Protein AF-A0A938WZ10-F1 (afdb_monomer_lite)

Organism: NCBI:txid78257

Secondary structure (DSSP, 8-state):
-----------------------HHHHHHGGGGS--EESS-TTPPTT-EEEEEEEEEEEEE-B-TTT-PBPB-TTSPBPEEEEEEEES-SSPPSSTT----EEEEEESSHHHHHHHHHHHHHTT-SS--TT-EEEEEEEEE---SSTTSPPPEEEEEEEE-HHHHHHHHHHHTSPP-PPP---PPPPPPPPP----PPPP------------HHHHHHHHHTT--HHHHHHHHT--HHHHHHHHHTTSSSSSS-----

Structure (mmCIF, N/CA/C/O backbone):
data_AF-A0A938WZ10-F1
#
_entry.id   AF-A0A938WZ10-F1
#
loop_
_atom_site.group_PDB
_atom_site.id
_atom_site.type_symbol
_atom_site.label_atom_id
_atom_site.label_alt_id
_atom_site.label_comp_id
_atom_site.label_asym_id
_atom_site.label_entity_id
_atom_site.label_seq_id
_atom_site.pdbx_PDB_ins_code
_atom_site.Cartn_x
_atom_site.Cartn_y
_atom_site.Cartn_z
_atom_site.occupancy
_atom_site.B_iso_or_equiv
_atom_site.auth_seq_id
_atom_site.auth_comp_id
_atom_site.auth_asym_id
_atom_site.auth_atom_id
_atom_site.pdbx_PDB_model_num
ATOM 1 N N . MET A 1 1 ? 13.045 17.861 75.553 1.00 36.47 1 MET A N 1
ATOM 2 C CA . MET A 1 1 ? 13.536 16.861 74.584 1.00 36.47 1 MET A CA 1
ATOM 3 C C . MET A 1 1 ? 12.559 16.843 73.421 1.00 36.47 1 MET A C 1
ATOM 5 O O . MET A 1 1 ? 11.431 16.425 73.622 1.00 36.47 1 MET A O 1
ATOM 9 N N . PHE A 1 2 ? 12.953 17.363 72.259 1.00 36.62 2 PHE A N 1
ATOM 10 C CA . PHE A 1 2 ? 12.190 17.247 71.014 1.00 36.62 2 PHE A CA 1
ATOM 11 C C . PHE A 1 2 ? 13.064 16.485 70.022 1.00 36.62 2 PHE A C 1
ATOM 13 O O . PHE A 1 2 ? 14.234 16.830 69.861 1.00 36.62 2 PHE A O 1
ATOM 20 N N . ALA A 1 3 ? 12.514 15.442 69.407 1.00 38.91 3 ALA A N 1
ATOM 21 C CA . ALA A 1 3 ? 13.185 14.644 68.394 1.00 38.91 3 ALA A CA 1
ATOM 22 C C . ALA A 1 3 ? 12.214 14.362 67.237 1.00 38.91 3 ALA A C 1
ATOM 24 O O . ALA A 1 3 ? 11.173 13.755 67.466 1.00 38.91 3 ALA A O 1
ATOM 25 N N . SER A 1 4 ? 12.646 14.797 66.041 1.00 43.22 4 SER A N 1
ATOM 26 C CA . SER A 1 4 ? 12.494 14.166 64.712 1.00 43.22 4 SER A CA 1
ATOM 27 C C . SER A 1 4 ? 11.068 14.057 64.120 1.00 43.22 4 SER A C 1
ATOM 29 O O . SER A 1 4 ? 10.106 13.860 64.837 1.00 43.22 4 SER A O 1
ATOM 31 N N . ASN A 1 5 ? 10.811 14.121 62.811 1.00 35.25 5 ASN A N 1
ATOM 32 C CA . ASN A 1 5 ? 11.664 14.090 61.626 1.00 35.25 5 ASN A CA 1
ATOM 33 C C . ASN A 1 5 ? 10.894 14.643 60.404 1.00 35.25 5 ASN A C 1
ATOM 35 O O . ASN A 1 5 ? 9.669 14.735 60.417 1.00 35.25 5 ASN A O 1
ATOM 39 N N . GLN A 1 6 ? 11.648 14.963 59.356 1.00 37.41 6 GLN A N 1
ATOM 40 C CA . GLN A 1 6 ? 11.242 15.494 58.052 1.00 37.41 6 GLN A CA 1
ATOM 41 C C . GLN A 1 6 ? 10.405 14.516 57.201 1.00 37.41 6 GLN A C 1
ATOM 43 O O . GLN A 1 6 ? 10.511 13.303 57.377 1.00 37.41 6 GLN A O 1
ATOM 48 N N . GLY A 1 7 ? 9.677 15.031 56.196 1.00 29.80 7 GLY A N 1
ATOM 49 C CA . GLY A 1 7 ? 9.108 14.184 55.140 1.00 29.80 7 GLY A CA 1
ATOM 50 C C . GLY A 1 7 ? 8.226 14.873 54.089 1.00 29.80 7 GLY A C 1
ATOM 51 O O . GLY A 1 7 ? 7.011 14.819 54.197 1.00 29.80 7 GLY A O 1
ATOM 52 N N . TYR A 1 8 ? 8.864 15.471 53.076 1.00 29.86 8 TYR A N 1
ATOM 53 C CA . TYR A 1 8 ? 8.434 15.620 51.670 1.00 29.86 8 TYR A CA 1
ATOM 54 C C . TYR A 1 8 ? 6.963 15.949 51.333 1.00 29.86 8 TYR A C 1
ATOM 56 O O . TYR A 1 8 ? 6.120 15.068 51.197 1.00 29.86 8 TYR A O 1
ATOM 64 N N . GLY A 1 9 ? 6.714 17.220 50.996 1.00 31.62 9 GLY A N 1
ATOM 65 C CA . GLY A 1 9 ? 5.654 17.619 50.067 1.00 31.62 9 GLY A CA 1
ATOM 66 C C . GLY A 1 9 ? 6.240 17.765 48.661 1.00 31.62 9 GLY A C 1
ATOM 67 O O . GLY A 1 9 ? 7.071 18.641 48.441 1.00 31.62 9 GLY A O 1
ATOM 68 N N . GLN A 1 10 ? 5.838 16.899 47.728 1.00 34.25 10 GLN A N 1
ATOM 69 C CA . GLN A 1 10 ? 6.180 17.033 46.312 1.00 34.25 10 GLN A CA 1
ATOM 70 C C . GLN A 1 10 ? 5.066 17.765 45.559 1.00 34.25 10 GLN A C 1
ATOM 72 O O . GLN A 1 10 ? 3.897 17.386 45.596 1.00 34.25 10 GLN A O 1
ATOM 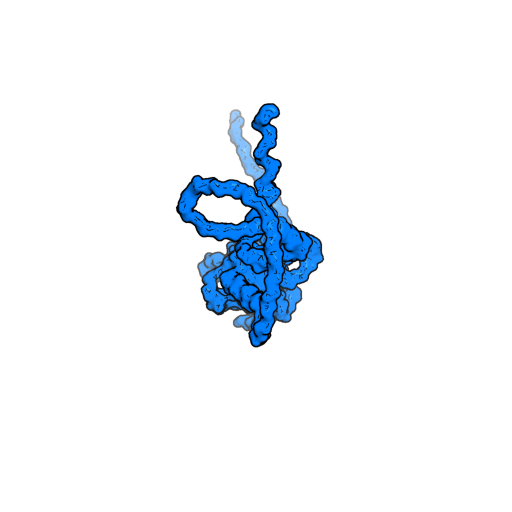77 N N . GLN A 1 11 ? 5.511 18.834 44.902 1.00 36.00 11 GLN A N 1
ATOM 78 C CA . GLN A 1 11 ? 4.903 19.637 43.846 1.00 36.00 11 GLN A CA 1
ATOM 79 C C . GLN A 1 11 ? 3.815 18.944 43.015 1.00 36.00 11 GLN A C 1
ATOM 81 O O . GLN A 1 11 ? 4.059 17.973 42.305 1.00 36.00 11 GLN A O 1
ATOM 86 N N . THR A 1 12 ? 2.633 19.558 43.005 1.00 31.75 12 THR A N 1
ATOM 87 C CA . THR A 1 12 ? 1.647 19.421 41.931 1.00 31.75 12 THR A CA 1
ATOM 88 C C . THR A 1 12 ? 1.979 20.461 40.862 1.00 31.75 12 THR A C 1
ATOM 90 O O . THR A 1 12 ? 1.596 21.625 40.970 1.00 31.75 12 THR A O 1
ATOM 93 N N . SER A 1 13 ? 2.723 20.071 39.830 1.00 41.28 13 SER A N 1
ATOM 94 C CA . SER A 1 13 ? 2.765 20.830 38.581 1.00 41.28 13 SER A CA 1
ATOM 95 C C . SER A 1 13 ? 1.500 20.510 37.788 1.00 41.28 13 SER A C 1
ATOM 97 O O . SER A 1 13 ? 1.335 19.427 37.234 1.00 41.28 13 SER A O 1
ATOM 99 N N . GLN A 1 14 ? 0.592 21.483 37.764 1.00 41.78 14 GLN A N 1
ATOM 100 C CA . GLN A 1 14 ? -0.472 21.582 36.775 1.00 41.78 14 GLN A CA 1
ATOM 101 C C . GLN A 1 14 ? 0.193 21.692 35.396 1.00 41.78 14 GLN A C 1
ATOM 103 O O . GLN A 1 14 ? 0.769 22.730 35.073 1.00 41.78 14 GLN A O 1
ATOM 108 N N . GLN A 1 15 ? 0.167 20.624 34.599 1.00 37.00 15 GLN A N 1
ATOM 109 C CA . GLN A 1 15 ? 0.432 20.743 33.169 1.00 37.00 15 GLN A CA 1
ATOM 110 C C . GLN A 1 15 ? -0.870 21.128 32.481 1.00 37.00 15 GLN A C 1
ATOM 112 O O . GLN A 1 15 ? -1.882 20.431 32.563 1.00 37.00 15 GLN A O 1
ATOM 117 N N . ALA A 1 16 ? -0.819 22.314 31.882 1.00 39.19 16 ALA A N 1
ATOM 118 C CA . ALA A 1 16 ? -1.860 22.898 31.070 1.00 39.19 16 ALA A CA 1
ATOM 119 C C . ALA A 1 16 ? -2.328 21.908 30.000 1.00 39.19 16 ALA A C 1
ATOM 121 O O . ALA A 1 16 ? -1.519 21.247 29.351 1.00 39.19 16 ALA A O 1
ATOM 122 N N . GLN A 1 17 ? -3.646 21.855 29.824 1.00 44.91 17 GLN A N 1
ATOM 123 C CA . GLN A 1 17 ? -4.307 21.252 28.678 1.00 44.91 17 GLN A CA 1
ATOM 124 C C . GLN A 1 17 ? -3.738 21.877 27.403 1.00 44.91 17 GLN A C 1
ATOM 126 O O . GLN A 1 17 ? -4.102 22.989 27.027 1.00 44.91 17 GLN A O 1
ATOM 131 N N . GLN A 1 18 ? -2.817 21.163 26.766 1.00 36.72 18 GLN A N 1
ATOM 132 C CA . GLN A 1 18 ? -2.513 21.354 25.363 1.00 36.72 18 GLN A CA 1
ATOM 133 C C . GLN A 1 18 ? -3.506 20.476 24.616 1.00 36.72 18 GLN A C 1
ATOM 135 O O . GLN A 1 18 ? -3.507 19.252 24.741 1.00 36.72 18 GLN A O 1
ATOM 140 N N . THR A 1 19 ? -4.435 21.133 23.933 1.00 38.25 19 THR A N 1
ATOM 141 C CA . THR A 1 19 ? -5.237 20.537 22.870 1.00 38.25 19 THR A CA 1
ATOM 142 C C . THR A 1 19 ? -4.294 19.704 21.998 1.00 38.25 19 THR A C 1
ATOM 144 O O . THR A 1 19 ? -3.284 20.266 21.578 1.00 38.25 19 THR A O 1
ATOM 147 N N . PRO A 1 20 ? -4.546 18.409 21.748 1.00 43.97 20 PRO A N 1
ATOM 148 C CA . PRO A 1 20 ? -3.693 17.649 20.847 1.00 43.97 20 PRO A CA 1
ATOM 149 C C . PRO A 1 20 ? -3.790 18.286 19.456 1.00 43.97 20 PRO A C 1
ATOM 151 O O . PRO A 1 20 ? -4.813 18.183 18.774 1.00 43.97 20 PRO A O 1
ATOM 154 N N . GLU A 1 21 ? -2.742 19.019 19.076 1.00 40.16 21 GLU A N 1
ATOM 155 C CA . GLU A 1 21 ? -2.426 19.259 17.676 1.00 40.16 21 GLU A CA 1
ATOM 156 C C . GLU A 1 21 ? -2.245 17.892 17.013 1.00 40.16 21 GLU A C 1
ATOM 158 O O . GLU A 1 21 ? -1.784 16.930 17.628 1.00 40.16 21 GLU A O 1
ATOM 163 N N . PHE A 1 22 ? -2.702 17.782 15.770 1.00 39.78 22 PHE A N 1
ATOM 164 C CA . PHE A 1 22 ? -2.539 16.583 14.962 1.00 39.78 22 PHE A CA 1
ATOM 165 C C . PHE A 1 22 ? -1.036 16.371 14.737 1.00 39.78 22 PHE A C 1
ATOM 167 O O . PHE A 1 22 ? -0.464 16.962 13.827 1.00 39.78 22 PHE A O 1
ATOM 174 N N . ASP A 1 23 ? -0.403 15.566 15.588 1.00 42.12 23 ASP A N 1
ATOM 175 C CA . ASP A 1 23 ? 1.046 15.390 15.587 1.00 42.12 23 ASP A CA 1
ATOM 176 C C . ASP A 1 23 ? 1.450 14.376 14.504 1.00 42.12 23 ASP A C 1
ATOM 178 O O . ASP A 1 23 ? 1.539 13.159 14.738 1.00 42.12 23 ASP A O 1
ATOM 182 N N . GLU A 1 24 ? 1.681 14.885 13.285 1.00 46.06 24 GLU A N 1
ATOM 183 C CA . GLU A 1 24 ? 2.392 14.160 12.221 1.00 46.06 24 GLU A CA 1
ATOM 184 C C . GLU A 1 24 ? 3.714 13.588 12.750 1.00 46.06 24 GLU A C 1
ATOM 186 O O . GLU A 1 24 ? 4.108 12.503 12.323 1.00 46.06 24 GLU A O 1
ATOM 191 N N . ASP A 1 25 ? 4.326 14.231 13.755 1.00 42.03 25 ASP A N 1
ATOM 192 C CA . ASP A 1 25 ? 5.577 13.803 14.376 1.00 42.03 25 ASP A CA 1
ATOM 193 C C . ASP A 1 25 ? 5.513 12.401 15.009 1.00 42.03 25 ASP A C 1
ATOM 195 O O . ASP A 1 25 ? 6.526 11.717 15.099 1.00 42.03 25 ASP A O 1
ATOM 199 N N . SER A 1 26 ? 4.326 11.890 15.359 1.00 47.91 26 SER A N 1
ATOM 200 C CA . SER A 1 26 ? 4.169 10.516 15.872 1.00 47.91 26 SER A CA 1
ATOM 201 C C . SER A 1 26 ? 4.091 9.446 14.771 1.00 47.91 26 SER A C 1
ATOM 203 O O . SER A 1 26 ? 4.509 8.303 14.976 1.00 47.91 26 SER A O 1
ATOM 205 N N . ILE A 1 27 ? 3.599 9.812 13.581 1.00 51.28 27 ILE A N 1
ATOM 206 C CA . ILE A 1 27 ? 3.723 8.997 12.362 1.00 51.28 27 ILE A CA 1
ATOM 207 C C . ILE A 1 27 ? 5.166 9.101 11.841 1.00 51.28 27 ILE A C 1
ATOM 209 O O . ILE A 1 27 ? 5.716 8.114 11.353 1.00 51.28 27 ILE A O 1
ATOM 213 N N . ILE A 1 28 ? 5.805 10.260 12.018 1.00 48.50 28 ILE A N 1
ATOM 214 C CA . ILE A 1 28 ? 7.217 10.516 11.719 1.00 48.50 28 ILE A CA 1
ATOM 215 C C . ILE A 1 28 ? 8.158 9.833 12.729 1.00 48.50 28 ILE A C 1
ATOM 217 O O . ILE A 1 28 ? 9.253 9.437 12.352 1.00 48.50 28 ILE A O 1
ATOM 221 N N . ASP A 1 29 ? 7.754 9.541 13.965 1.00 44.97 29 ASP A N 1
ATOM 222 C CA . ASP A 1 29 ? 8.563 8.710 14.875 1.00 44.97 29 ASP A CA 1
ATOM 223 C C . ASP A 1 29 ? 8.679 7.261 14.347 1.00 44.97 29 ASP A C 1
ATOM 225 O O . ASP A 1 29 ? 9.709 6.603 14.506 1.00 44.97 29 ASP A O 1
ATOM 229 N N . SER A 1 30 ? 7.694 6.801 13.557 1.00 45.59 30 SER A N 1
ATOM 230 C CA . SER A 1 30 ? 7.826 5.590 12.727 1.00 45.59 30 SER A CA 1
ATOM 231 C C . SER A 1 30 ? 8.764 5.774 11.518 1.00 45.59 30 SER A C 1
ATOM 233 O O . SER A 1 30 ? 9.255 4.775 10.992 1.00 45.59 30 SER A O 1
ATOM 235 N N . LEU A 1 31 ? 9.055 7.010 11.093 1.00 47.28 31 LEU A N 1
ATOM 236 C CA . LEU A 1 31 ? 10.133 7.350 10.146 1.00 47.28 31 LEU A CA 1
ATOM 237 C C . LEU A 1 31 ? 11.522 7.332 10.821 1.00 47.28 31 LEU A C 1
ATOM 239 O O . LEU A 1 31 ? 12.537 7.289 10.131 1.00 47.28 31 LEU A O 1
ATOM 243 N N . GLY A 1 32 ? 11.601 7.273 12.158 1.00 41.06 32 GLY A N 1
ATOM 244 C CA . GLY A 1 32 ? 12.855 7.147 12.916 1.00 41.06 32 GLY A CA 1
ATOM 245 C C . GLY A 1 32 ? 13.501 5.752 12.882 1.00 41.06 32 GLY A C 1
ATOM 246 O O . GLY A 1 32 ? 14.619 5.572 13.366 1.00 41.06 32 GLY A O 1
ATOM 247 N N . ARG A 1 33 ? 12.829 4.746 12.302 1.00 46.41 33 ARG A N 1
ATOM 248 C CA . ARG A 1 33 ? 13.365 3.388 12.087 1.00 46.41 33 ARG A CA 1
ATOM 249 C C . ARG A 1 33 ? 13.167 2.938 10.635 1.00 46.41 33 ARG A C 1
ATOM 251 O O . ARG A 1 33 ? 12.436 1.997 10.363 1.00 46.41 33 ARG A O 1
ATOM 258 N N . GLY A 1 34 ? 13.818 3.627 9.697 1.00 51.44 34 GLY A N 1
ATOM 259 C CA . GLY A 1 34 ? 14.077 3.109 8.343 1.00 51.44 34 GLY A CA 1
ATOM 260 C C . GLY A 1 34 ? 12.897 3.067 7.358 1.00 51.44 34 GLY A C 1
ATOM 261 O O . GLY A 1 34 ? 13.018 2.424 6.318 1.00 51.44 34 GLY A O 1
ATOM 262 N N . GLY A 1 35 ? 11.770 3.724 7.651 1.00 60.12 35 GLY A N 1
ATOM 263 C CA . GLY A 1 35 ? 10.636 3.851 6.725 1.00 60.12 35 GLY A CA 1
ATOM 264 C C . GLY A 1 35 ? 10.643 5.171 5.952 1.00 60.12 35 GLY A C 1
ATOM 265 O O . GLY A 1 35 ? 10.950 6.216 6.516 1.00 60.12 35 GLY A O 1
ATOM 266 N N . GLY A 1 36 ? 10.304 5.138 4.658 1.00 71.12 36 GLY A N 1
ATOM 267 C CA . GLY A 1 36 ? 10.151 6.342 3.828 1.00 71.12 36 GLY A CA 1
ATOM 268 C C . GLY A 1 36 ? 8.811 7.060 4.044 1.00 71.12 36 GLY A C 1
ATOM 269 O O . GLY A 1 36 ? 7.931 6.549 4.735 1.00 71.12 36 GLY A O 1
ATOM 270 N N . LYS A 1 37 ? 8.606 8.232 3.429 1.00 85.31 37 LYS A N 1
ATOM 271 C CA . LYS A 1 37 ? 7.370 9.032 3.587 1.00 85.31 37 LYS A CA 1
ATOM 272 C C . LYS A 1 37 ? 6.102 8.244 3.227 1.00 85.31 37 LYS A C 1
ATOM 274 O O . LYS A 1 37 ? 6.118 7.434 2.298 1.00 85.31 37 LYS A O 1
ATOM 279 N N . ALA A 1 38 ? 4.991 8.487 3.925 1.00 90.12 38 ALA A N 1
ATOM 280 C CA . ALA A 1 38 ? 3.705 7.868 3.597 1.00 90.12 38 ALA A CA 1
ATOM 281 C C . ALA A 1 38 ? 3.264 8.245 2.170 1.00 90.12 38 ALA A C 1
ATOM 283 O O . ALA A 1 38 ? 3.218 9.427 1.839 1.00 90.12 38 ALA A O 1
ATOM 284 N N . PHE A 1 39 ? 2.919 7.264 1.328 1.00 93.62 39 PHE A N 1
ATOM 285 C CA . PHE A 1 39 ? 2.481 7.569 -0.043 1.00 93.62 39 PHE A CA 1
ATOM 286 C C . PHE A 1 39 ? 1.028 8.061 -0.111 1.00 93.62 39 PHE A C 1
ATOM 288 O O . PHE A 1 39 ? 0.721 8.994 -0.848 1.00 93.62 39 PHE A O 1
ATOM 295 N N . PHE A 1 40 ? 0.125 7.437 0.654 1.00 92.75 40 PHE A N 1
ATOM 296 C CA . PHE A 1 40 ? -1.271 7.867 0.733 1.00 92.75 40 PHE A CA 1
ATOM 297 C C . PHE A 1 40 ? -1.487 8.778 1.941 1.00 92.75 40 PHE A C 1
ATOM 299 O O . PHE A 1 40 ? -1.182 8.402 3.069 1.00 92.75 40 PHE A O 1
ATOM 306 N N . ASN A 1 41 ? -2.095 9.933 1.705 1.00 88.81 41 ASN A N 1
ATOM 307 C CA . ASN A 1 41 ? -2.388 10.971 2.689 1.00 88.81 41 ASN A CA 1
ATOM 308 C C . ASN A 1 41 ? -3.853 11.449 2.575 1.00 88.81 41 ASN A C 1
ATOM 310 O O . ASN A 1 41 ? -4.703 10.784 1.965 1.00 88.81 41 ASN A O 1
ATOM 314 N N . ALA A 1 42 ? -4.186 12.561 3.235 1.00 84.00 42 ALA A N 1
ATOM 315 C CA . ALA A 1 42 ? -5.525 13.147 3.197 1.00 84.00 42 ALA A CA 1
ATOM 316 C C . ALA A 1 42 ? -5.931 13.614 1.786 1.00 84.00 42 ALA A C 1
ATOM 318 O O . ALA A 1 42 ? -7.098 13.473 1.424 1.00 84.00 42 ALA A O 1
ATOM 319 N N . ASP A 1 43 ? -4.963 14.062 0.984 1.00 86.25 43 ASP A N 1
ATOM 320 C CA . ASP A 1 43 ? -5.164 14.654 -0.346 1.00 86.25 43 ASP A CA 1
ATOM 321 C C . ASP A 1 43 ? -5.069 13.643 -1.497 1.00 86.25 43 ASP A C 1
ATOM 323 O O . ASP A 1 43 ? -5.223 13.988 -2.672 1.00 86.25 43 ASP A O 1
ATOM 327 N N . SER A 1 44 ? -4.816 12.373 -1.179 1.00 90.88 44 SER A N 1
ATOM 328 C CA . SER A 1 44 ? -4.709 11.311 -2.175 1.00 90.88 44 SER A CA 1
ATOM 329 C C . SER A 1 44 ? -6.001 11.163 -2.969 1.00 90.88 44 SER A C 1
ATOM 331 O O . SER A 1 44 ? -7.077 10.956 -2.407 1.00 90.88 44 SER A O 1
ATOM 333 N N . GLN A 1 45 ? -5.881 11.212 -4.293 1.00 95.12 45 GLN A N 1
ATOM 334 C CA . GLN A 1 45 ? -7.014 11.097 -5.204 1.00 95.12 45 GLN A CA 1
ATOM 335 C C . GLN A 1 45 ? -7.296 9.636 -5.574 1.00 95.12 45 GLN A C 1
ATOM 337 O O . GLN A 1 45 ? -6.354 8.845 -5.698 1.00 95.12 45 GLN A O 1
ATOM 342 N N . PRO A 1 46 ? -8.567 9.239 -5.779 1.00 96.25 46 PRO A N 1
ATOM 343 C CA . PRO A 1 46 ? -8.889 7.925 -6.326 1.00 96.25 46 PRO A CA 1
ATOM 344 C C . PRO A 1 46 ? -8.121 7.670 -7.631 1.00 96.25 46 PRO A C 1
ATOM 346 O O . PRO A 1 46 ? -8.084 8.521 -8.514 1.00 96.25 46 PRO A O 1
ATOM 349 N N . GLY A 1 47 ? -7.506 6.495 -7.749 1.00 95.38 47 GLY A N 1
ATOM 350 C CA . GLY A 1 47 ? -6.608 6.137 -8.848 1.00 95.38 47 GLY A CA 1
ATOM 351 C C . GLY A 1 47 ? -5.126 6.365 -8.545 1.00 95.38 47 GLY A C 1
ATOM 352 O O . GLY A 1 47 ? -4.296 5.809 -9.260 1.00 95.38 47 GLY A O 1
ATOM 353 N N . ALA A 1 48 ? -4.779 7.095 -7.475 1.00 96.56 48 ALA A N 1
ATOM 354 C CA . ALA A 1 48 ? -3.399 7.189 -7.012 1.00 96.56 48 ALA A CA 1
ATOM 355 C C . ALA A 1 48 ? -2.840 5.784 -6.761 1.00 96.56 48 ALA A C 1
ATOM 357 O O . ALA A 1 48 ? -3.461 4.962 -6.075 1.00 96.56 48 ALA A O 1
ATOM 358 N N . THR A 1 49 ? -1.676 5.513 -7.342 1.00 97.75 49 THR A N 1
ATOM 359 C CA . THR A 1 49 ? -1.037 4.204 -7.314 1.00 97.75 49 THR A CA 1
ATOM 360 C C . THR A 1 49 ? 0.444 4.354 -7.039 1.00 97.75 49 THR A C 1
ATOM 362 O O . THR A 1 49 ? 1.054 5.327 -7.470 1.00 97.75 49 THR A O 1
ATOM 365 N N . ILE A 1 50 ? 0.994 3.366 -6.349 1.00 97.19 50 ILE A N 1
ATOM 366 C CA . ILE A 1 50 ? 2.428 3.204 -6.156 1.00 97.19 50 ILE A CA 1
ATOM 367 C C . ILE A 1 50 ? 2.791 1.744 -6.343 1.00 97.19 50 ILE A C 1
ATOM 369 O O . ILE A 1 50 ? 2.076 0.847 -5.880 1.00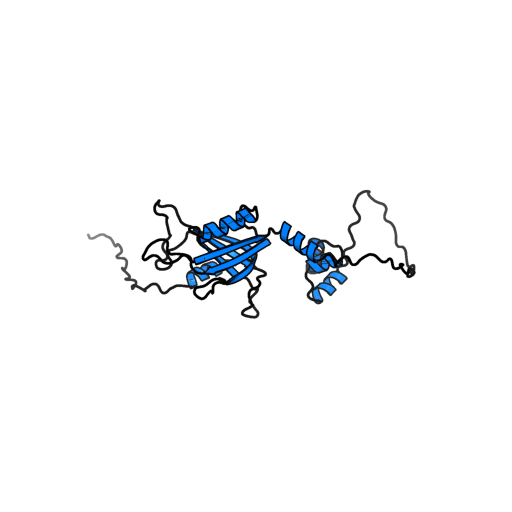 97.19 50 ILE A O 1
ATOM 373 N N . THR A 1 51 ? 3.913 1.522 -7.005 1.00 97.56 51 THR A N 1
ATOM 374 C CA . THR A 1 51 ? 4.553 0.223 -7.147 1.00 97.56 51 THR A CA 1
ATOM 375 C C . THR A 1 51 ? 5.950 0.313 -6.567 1.00 97.56 51 THR A C 1
ATOM 377 O O . THR A 1 51 ? 6.678 1.251 -6.869 1.00 97.56 51 THR A O 1
ATOM 380 N N . GLY A 1 52 ? 6.354 -0.670 -5.771 1.00 94.62 52 GLY A N 1
ATOM 381 C CA . GLY A 1 52 ? 7.701 -0.721 -5.212 1.00 94.62 52 GLY A CA 1
ATOM 382 C C . GLY A 1 52 ? 8.083 -2.109 -4.731 1.00 94.62 52 GLY A C 1
ATOM 383 O O . GLY A 1 52 ? 7.255 -3.022 -4.678 1.00 94.62 52 GLY A O 1
ATOM 384 N N . THR A 1 53 ? 9.352 -2.257 -4.388 1.00 94.88 53 THR A N 1
ATOM 385 C CA . THR A 1 53 ? 9.899 -3.459 -3.763 1.00 94.88 53 THR A CA 1
ATOM 386 C C . THR A 1 53 ? 9.706 -3.354 -2.258 1.00 94.88 53 THR A C 1
ATOM 388 O O . THR A 1 53 ? 10.072 -2.351 -1.652 1.00 94.88 53 THR A O 1
ATOM 391 N N . VAL A 1 54 ? 9.138 -4.380 -1.634 1.00 95.00 54 VAL A N 1
ATOM 392 C CA . VAL A 1 54 ? 9.009 -4.457 -0.178 1.00 95.00 54 VAL A CA 1
ATOM 393 C C . VAL A 1 54 ? 10.409 -4.502 0.427 1.00 95.00 54 VAL A C 1
ATOM 395 O O . VAL A 1 54 ? 11.189 -5.399 0.119 1.00 95.00 54 VAL A O 1
ATOM 398 N N . ALA A 1 55 ? 10.725 -3.546 1.292 1.00 90.25 55 ALA A N 1
ATOM 399 C CA . ALA A 1 55 ? 11.947 -3.531 2.088 1.00 90.25 55 ALA A CA 1
ATOM 400 C C . ALA A 1 55 ? 11.696 -4.131 3.473 1.00 90.25 55 ALA A C 1
ATOM 402 O O . ALA A 1 55 ? 12.453 -4.982 3.933 1.00 90.25 55 ALA A O 1
ATOM 403 N N . GLU A 1 56 ? 10.600 -3.730 4.121 1.00 87.62 56 GLU A N 1
ATOM 404 C CA . GLU A 1 56 ? 10.268 -4.172 5.472 1.00 87.62 56 GLU A CA 1
ATOM 405 C C . GLU A 1 56 ? 8.758 -4.139 5.724 1.00 87.62 56 GLU A C 1
ATOM 407 O O . GLU A 1 56 ? 8.016 -3.394 5.083 1.00 87.62 56 GLU A O 1
ATOM 412 N N . VAL A 1 57 ? 8.299 -4.966 6.666 1.00 89.06 57 VAL A N 1
ATOM 413 C CA . VAL A 1 57 ? 6.900 -5.039 7.094 1.00 89.06 57 VAL A CA 1
ATOM 414 C C . VAL A 1 57 ? 6.859 -5.012 8.613 1.00 89.06 57 VAL A C 1
ATOM 416 O O . VAL A 1 57 ? 7.347 -5.933 9.269 1.00 89.06 57 VAL A O 1
ATOM 419 N N . HIS A 1 58 ? 6.215 -3.990 9.161 1.00 86.62 58 HIS A N 1
ATOM 420 C CA . HIS A 1 58 ? 6.013 -3.820 10.592 1.00 86.62 58 HIS A CA 1
ATOM 421 C C . HIS A 1 58 ? 4.552 -3.996 10.972 1.00 86.62 58 HIS A C 1
ATOM 423 O O . HIS A 1 58 ? 3.651 -3.713 10.182 1.00 86.62 58 HIS A O 1
ATOM 429 N N . ALA A 1 59 ? 4.323 -4.423 12.210 1.00 88.00 59 ALA A N 1
ATOM 430 C CA . ALA A 1 59 ? 3.012 -4.406 12.837 1.00 88.00 59 ALA A CA 1
ATOM 431 C C . ALA A 1 59 ? 3.115 -3.714 14.197 1.00 88.00 59 ALA A C 1
ATOM 433 O O . ALA A 1 59 ? 3.888 -4.138 15.057 1.00 88.00 59 ALA A O 1
ATOM 434 N N . TYR A 1 60 ? 2.310 -2.677 14.400 1.00 87.94 60 TYR A N 1
ATOM 435 C CA . TYR A 1 60 ? 2.282 -1.893 15.631 1.00 87.94 60 TYR A CA 1
ATOM 436 C C . TYR A 1 60 ? 0.888 -1.912 16.223 1.00 87.94 60 TYR A C 1
ATOM 438 O O . TYR A 1 60 ? -0.096 -2.001 15.494 1.00 87.94 60 TYR A O 1
ATOM 446 N N . GLN A 1 61 ? 0.783 -1.845 17.548 1.00 92.19 61 GLN A N 1
ATOM 447 C CA . GLN A 1 61 ? -0.525 -1.668 18.161 1.00 92.19 61 GLN A CA 1
ATOM 448 C C . GLN A 1 61 ? -1.073 -0.296 17.755 1.00 92.19 61 GLN A C 1
ATOM 450 O O . GLN A 1 61 ? -0.389 0.715 17.906 1.00 92.19 61 GLN A O 1
ATOM 455 N N . ALA A 1 62 ? -2.293 -0.282 17.225 1.00 89.44 62 ALA A N 1
ATOM 456 C CA . ALA A 1 62 ? -2.950 0.924 16.756 1.00 89.44 62 ALA A CA 1
ATOM 457 C C . ALA A 1 62 ? -3.170 1.890 17.920 1.00 89.44 62 ALA A C 1
ATOM 459 O O . ALA A 1 62 ? -3.519 1.468 19.028 1.00 89.44 62 ALA A O 1
ATOM 460 N N . LYS A 1 63 ? -3.010 3.183 17.648 1.00 89.12 63 LYS A N 1
ATOM 461 C CA . LYS A 1 63 ? -3.304 4.266 18.587 1.00 89.12 63 LYS A CA 1
ATOM 462 C C . LYS A 1 63 ? -4.469 5.099 18.072 1.00 89.12 63 LYS A C 1
ATOM 464 O O . LYS A 1 63 ? -4.711 5.169 16.868 1.00 89.12 63 LYS A O 1
ATOM 469 N N . ASP A 1 64 ? -5.258 5.665 18.970 1.00 83.56 64 ASP A N 1
ATOM 470 C CA . ASP A 1 64 ? -6.197 6.717 18.608 1.00 83.56 64 ASP A CA 1
ATOM 471 C C . ASP A 1 64 ? -5.405 7.955 18.184 1.00 83.56 64 ASP A C 1
ATOM 473 O O . ASP A 1 64 ? -4.454 8.348 18.854 1.00 83.56 64 ASP A O 1
ATOM 477 N N . PHE A 1 65 ? -5.766 8.534 17.042 1.00 73.06 65 PHE A N 1
ATOM 478 C CA . PHE A 1 65 ? -5.012 9.644 16.472 1.00 73.06 65 PHE A CA 1
ATOM 479 C C . PHE A 1 65 ? -5.163 10.929 17.304 1.00 73.06 65 PHE A C 1
ATOM 481 O O . PHE A 1 65 ? -4.247 11.740 17.349 1.00 73.06 65 PHE A O 1
ATOM 488 N N . GLN A 1 66 ? -6.305 11.122 17.970 1.00 76.06 66 GLN A N 1
ATOM 489 C CA . GLN A 1 66 ? -6.554 12.320 18.772 1.00 76.06 66 GLN A CA 1
ATOM 490 C C . GLN A 1 66 ? -5.973 12.190 20.177 1.00 76.06 66 GLN A C 1
ATOM 492 O O . GLN A 1 66 ? -5.456 13.163 20.714 1.00 76.06 66 GLN A O 1
ATOM 497 N N . THR A 1 67 ? -6.080 11.010 20.794 1.00 85.81 67 THR A N 1
ATOM 498 C CA . THR A 1 67 ? -5.692 10.832 22.205 1.00 85.81 67 THR A CA 1
ATOM 499 C C . THR A 1 67 ? -4.341 10.146 22.397 1.00 85.81 67 THR A C 1
ATOM 501 O O . THR A 1 67 ? -3.798 10.168 23.498 1.00 85.81 67 THR A O 1
ATOM 504 N N . GLY A 1 68 ? -3.793 9.503 21.362 1.00 86.06 68 GLY A N 1
ATOM 505 C CA . GLY A 1 68 ? -2.573 8.694 21.446 1.00 86.06 68 GLY A CA 1
ATOM 506 C C . GLY A 1 68 ? -2.747 7.367 22.198 1.00 86.06 68 GLY A C 1
ATOM 507 O O . GLY A 1 68 ? -1.788 6.599 22.329 1.00 86.06 68 GLY A O 1
ATOM 508 N N . GLU A 1 69 ? -3.952 7.065 22.689 1.00 87.88 69 GLU A N 1
ATOM 509 C CA . GLU A 1 69 ? -4.232 5.867 23.477 1.00 87.88 69 GLU A CA 1
ATOM 510 C C . GLU A 1 69 ? -4.242 4.603 22.616 1.00 87.88 69 GLU A C 1
ATOM 512 O O . GLU A 1 69 ? -4.661 4.607 21.461 1.00 87.88 69 GLU A O 1
ATOM 517 N N . LEU A 1 70 ? -3.824 3.478 23.194 1.00 91.94 70 LEU A N 1
ATOM 518 C CA . LEU A 1 70 ? -3.854 2.187 22.512 1.00 91.94 70 LEU A CA 1
ATOM 519 C C . LEU A 1 70 ? -5.293 1.759 22.199 1.00 91.94 70 LEU A C 1
ATOM 521 O O . LEU A 1 70 ? -6.160 1.741 23.073 1.00 91.94 70 LEU A O 1
ATOM 525 N N . GLN A 1 71 ? -5.532 1.324 20.965 1.00 90.06 71 GLN A N 1
ATOM 526 C CA . GLN A 1 71 ? -6.842 0.856 20.544 1.00 90.06 71 GLN A CA 1
ATOM 527 C C . GLN A 1 71 ? -7.054 -0.625 20.855 1.00 90.06 71 GLN A C 1
ATOM 529 O O . GLN A 1 71 ? -6.214 -1.493 20.586 1.00 90.06 71 GLN A O 1
ATOM 534 N N . TYR A 1 72 ? -8.266 -0.918 21.319 1.00 92.19 72 TYR A N 1
ATOM 535 C CA . TYR A 1 72 ? -8.754 -2.265 21.568 1.00 92.19 72 TYR A CA 1
ATOM 536 C C . TYR A 1 72 ? -10.082 -2.491 20.839 1.00 92.19 72 TYR A C 1
ATOM 538 O O . TYR A 1 72 ? -10.850 -1.568 20.569 1.00 92.19 72 TYR A O 1
ATOM 546 N N . SER A 1 73 ? -10.365 -3.740 20.483 1.00 88.75 73 SER A N 1
ATOM 547 C CA . SER A 1 73 ? -11.683 -4.143 19.997 1.00 88.75 73 SER A CA 1
ATOM 548 C C . SER A 1 73 ? -12.721 -4.080 21.126 1.00 88.75 73 SER A C 1
ATOM 550 O O . SER A 1 73 ? -12.377 -4.037 22.306 1.00 88.75 73 SER A O 1
ATOM 552 N N . LYS A 1 74 ? -14.013 -4.207 20.787 1.00 88.88 74 LYS A N 1
ATOM 553 C CA . LYS A 1 74 ? -15.093 -4.348 21.788 1.00 88.88 74 LYS A CA 1
ATOM 554 C C . LYS A 1 74 ? -14.897 -5.535 22.743 1.00 88.88 74 LYS A C 1
ATOM 556 O O . LYS A 1 74 ? -15.485 -5.552 23.814 1.00 88.88 74 LYS A O 1
ATOM 561 N N . SER A 1 75 ? -14.095 -6.528 22.354 1.00 91.62 75 SER A N 1
ATOM 562 C CA . SER A 1 75 ? -13.755 -7.687 23.184 1.00 91.62 75 SER A CA 1
ATOM 563 C C . SER A 1 75 ? -12.470 -7.490 24.001 1.00 91.62 75 SER A C 1
ATOM 565 O O . SER A 1 75 ? -11.940 -8.470 24.515 1.00 91.62 75 SER A O 1
ATOM 567 N N . GLY A 1 76 ? -11.899 -6.281 24.032 1.00 91.44 76 GLY A N 1
ATOM 568 C CA . GLY A 1 76 ? -10.663 -5.969 24.755 1.00 91.44 76 GLY A CA 1
ATOM 569 C C . GLY A 1 76 ? -9.376 -6.483 24.102 1.00 91.44 76 GLY A C 1
ATOM 570 O O . GLY A 1 76 ? -8.330 -6.472 24.739 1.00 91.44 76 GLY A O 1
ATOM 571 N N . LYS A 1 77 ? -9.412 -6.950 22.844 1.00 92.31 77 LYS A N 1
ATOM 572 C CA . LYS A 1 77 ? -8.194 -7.405 22.150 1.00 92.31 77 LYS A CA 1
ATOM 573 C C . LYS A 1 77 ? -7.473 -6.220 21.508 1.00 92.31 77 LYS A C 1
ATOM 575 O O . LYS A 1 77 ? -8.161 -5.398 20.902 1.00 92.31 77 LYS A O 1
ATOM 580 N N . PRO A 1 78 ? -6.135 -6.138 21.581 1.00 92.88 78 PRO A N 1
ATOM 581 C CA . PRO A 1 78 ? -5.384 -5.071 20.930 1.00 92.88 78 PRO A CA 1
ATOM 582 C C . PRO A 1 78 ? -5.639 -5.079 19.421 1.00 92.88 78 PRO A C 1
ATOM 584 O O . PRO A 1 78 ? -5.675 -6.139 18.786 1.00 92.88 78 PRO A O 1
ATOM 587 N N . LYS A 1 79 ? -5.846 -3.891 18.853 1.00 92.50 79 LYS A N 1
ATOM 588 C CA . LYS A 1 79 ? -5.885 -3.688 17.403 1.00 92.50 79 LYS A CA 1
ATOM 589 C C . LYS A 1 79 ? -4.483 -3.338 16.927 1.00 92.50 79 LYS A C 1
ATOM 591 O O . LYS A 1 79 ? -3.765 -2.637 17.628 1.00 92.50 79 LYS A O 1
ATOM 596 N N . TYR A 1 80 ? -4.110 -3.808 15.745 1.00 92.44 80 TYR A N 1
ATOM 597 C CA . TYR A 1 80 ? -2.801 -3.537 15.156 1.00 92.44 80 TYR A CA 1
ATOM 598 C C . TYR A 1 80 ? -2.965 -2.843 13.810 1.00 92.44 80 TYR A C 1
ATOM 600 O O . TYR A 1 80 ? -3.927 -3.128 13.103 1.00 92.44 80 TYR A O 1
ATOM 608 N N . ASP A 1 81 ? -2.025 -1.978 13.464 1.00 90.56 81 ASP A N 1
ATOM 609 C CA . ASP A 1 81 ? -1.813 -1.451 12.121 1.00 90.56 81 ASP A CA 1
ATOM 610 C C . ASP A 1 81 ? -0.549 -2.085 11.535 1.00 90.56 81 ASP A C 1
ATOM 612 O O . ASP A 1 81 ? 0.347 -2.511 12.269 1.00 90.56 81 ASP A O 1
ATOM 616 N N . MET A 1 82 ? -0.482 -2.171 10.210 1.00 91.94 82 MET A N 1
ATOM 617 C CA . MET A 1 82 ? 0.700 -2.617 9.479 1.00 91.94 82 MET A CA 1
ATOM 618 C C . MET A 1 82 ? 1.310 -1.450 8.711 1.00 91.94 82 MET A C 1
ATOM 620 O O . MET A 1 82 ? 0.585 -0.656 8.109 1.00 91.94 82 MET A O 1
ATOM 624 N N . VAL A 1 83 ? 2.638 -1.391 8.687 1.00 93.69 83 VAL A N 1
ATOM 625 C CA . VAL A 1 83 ? 3.404 -0.445 7.868 1.00 93.69 83 VAL A CA 1
ATOM 626 C C . VAL A 1 83 ? 4.301 -1.251 6.945 1.00 93.69 83 VAL A C 1
ATOM 628 O O . VAL A 1 83 ? 5.087 -2.075 7.410 1.00 93.69 83 VAL A O 1
ATOM 631 N N . ILE A 1 84 ? 4.150 -1.054 5.639 1.00 94.75 84 ILE A N 1
ATOM 632 C CA . ILE A 1 84 ? 4.993 -1.690 4.626 1.00 94.75 84 ILE A CA 1
ATOM 633 C C . ILE A 1 84 ? 5.894 -0.623 4.026 1.00 94.75 84 ILE A C 1
ATOM 635 O O . ILE A 1 84 ? 5.407 0.298 3.369 1.00 94.75 84 ILE A O 1
ATOM 639 N N . ASN A 1 85 ? 7.197 -0.774 4.232 1.00 93.75 85 ASN A N 1
ATOM 640 C CA . ASN A 1 85 ? 8.207 0.100 3.658 1.00 93.75 85 ASN A CA 1
ATOM 641 C C . ASN A 1 85 ? 8.548 -0.417 2.262 1.00 93.75 85 ASN A C 1
ATOM 643 O O . ASN A 1 85 ? 8.891 -1.589 2.095 1.00 93.75 85 ASN A O 1
ATOM 647 N N . LEU A 1 86 ? 8.440 0.455 1.269 1.00 93.75 86 LEU A N 1
ATOM 648 C CA . LEU A 1 86 ? 8.775 0.201 -0.123 1.00 93.75 86 LEU A CA 1
ATOM 649 C C . LEU A 1 86 ? 10.034 0.978 -0.506 1.00 93.75 86 LEU A C 1
ATOM 651 O O . LEU A 1 86 ? 10.181 2.137 -0.127 1.00 93.75 86 LEU A O 1
ATOM 655 N N . ILE A 1 87 ? 10.890 0.351 -1.303 1.00 90.94 87 ILE A N 1
ATOM 656 C CA . ILE A 1 87 ? 12.019 0.958 -2.019 1.00 90.94 87 ILE A CA 1
ATOM 657 C C . ILE A 1 87 ? 11.822 0.766 -3.527 1.00 90.94 87 ILE A C 1
ATOM 659 O O . ILE A 1 87 ? 10.876 0.093 -3.945 1.00 90.94 87 ILE A O 1
ATOM 663 N N . ASP A 1 88 ? 12.688 1.368 -4.345 1.00 89.25 88 ASP A N 1
ATOM 664 C CA . ASP A 1 88 ? 12.617 1.290 -5.814 1.00 89.25 88 ASP A CA 1
ATOM 665 C C . ASP A 1 88 ? 11.222 1.626 -6.359 1.00 89.25 88 ASP A C 1
ATOM 667 O O . ASP A 1 88 ? 10.678 0.941 -7.232 1.00 89.25 88 ASP A O 1
ATOM 671 N N . THR A 1 89 ? 10.607 2.658 -5.775 1.00 93.25 89 THR A N 1
ATOM 672 C CA . THR A 1 89 ? 9.232 3.018 -6.103 1.00 93.25 89 THR A CA 1
ATOM 673 C C . THR A 1 89 ? 9.145 3.821 -7.397 1.00 93.25 89 THR A C 1
ATOM 675 O O . THR A 1 89 ? 10.104 4.486 -7.804 1.00 93.25 89 THR A O 1
ATOM 678 N N . ASP A 1 90 ? 7.970 3.779 -8.025 1.00 91.81 90 ASP A N 1
ATOM 679 C CA . ASP A 1 90 ? 7.591 4.611 -9.174 1.00 91.81 90 ASP A CA 1
ATOM 680 C C . ASP A 1 90 ? 7.145 6.036 -8.784 1.00 91.81 90 ASP A C 1
ATOM 682 O O . ASP A 1 90 ? 6.744 6.818 -9.648 1.00 91.81 90 ASP A O 1
ATOM 686 N N . ALA A 1 91 ? 7.242 6.405 -7.501 1.00 87.56 91 ALA A N 1
ATOM 687 C CA . ALA A 1 91 ? 6.957 7.759 -7.049 1.00 87.56 91 ALA A CA 1
ATOM 688 C C . ALA A 1 91 ? 8.028 8.749 -7.558 1.00 87.56 91 ALA A C 1
ATOM 690 O O . ALA A 1 91 ? 9.225 8.428 -7.555 1.00 87.56 91 ALA A O 1
ATOM 691 N N . PRO A 1 92 ? 7.630 9.970 -7.969 1.00 85.00 92 PRO A N 1
ATOM 692 C CA . PRO A 1 92 ? 8.586 11.008 -8.326 1.00 85.00 92 PRO A CA 1
ATOM 693 C C . PRO A 1 92 ? 9.451 11.363 -7.115 1.00 85.00 92 PRO A C 1
ATOM 695 O O . PRO A 1 92 ? 8.964 11.410 -5.983 1.00 85.00 92 PRO A O 1
ATOM 698 N N . ARG A 1 93 ? 10.737 11.616 -7.370 1.00 85.50 93 ARG A N 1
ATOM 699 C CA . ARG A 1 93 ? 11.678 12.024 -6.325 1.00 85.50 93 ARG A CA 1
ATOM 700 C C . ARG A 1 93 ? 11.444 13.484 -5.977 1.00 85.50 93 ARG A C 1
ATOM 702 O O . ARG A 1 93 ? 11.312 14.315 -6.873 1.00 85.50 93 ARG A O 1
ATOM 709 N N . GLU A 1 94 ? 11.354 13.770 -4.687 1.00 83.06 94 GLU A N 1
ATOM 710 C CA . GLU A 1 94 ? 11.071 15.116 -4.183 1.00 83.06 94 GLU A CA 1
ATOM 711 C C . GLU A 1 94 ? 12.331 15.988 -4.160 1.00 83.06 94 GLU A C 1
ATOM 713 O O . GLU A 1 94 ? 12.259 17.184 -4.443 1.00 83.06 94 GLU A O 1
ATOM 718 N N . ASP A 1 95 ? 13.490 15.388 -3.879 1.00 81.31 95 ASP A N 1
ATOM 719 C CA . ASP A 1 95 ? 14.789 16.054 -3.869 1.00 81.31 95 ASP A CA 1
ATOM 720 C C . ASP A 1 95 ? 15.941 15.075 -4.185 1.00 81.31 95 ASP A C 1
ATOM 722 O O . ASP A 1 95 ? 15.729 13.901 -4.491 1.00 81.31 95 ASP A O 1
ATOM 726 N N . GLN A 1 96 ? 17.180 15.573 -4.147 1.00 78.12 96 GLN A N 1
ATOM 727 C CA . GLN A 1 96 ? 18.389 14.806 -4.477 1.00 78.12 96 GLN A CA 1
ATOM 728 C C . GLN A 1 96 ? 18.776 13.726 -3.449 1.00 78.12 96 GLN A C 1
ATOM 730 O O . GLN A 1 96 ? 19.654 12.915 -3.734 1.00 78.12 96 GLN A O 1
ATOM 735 N N . TYR A 1 97 ? 18.166 13.731 -2.263 1.00 80.44 97 TYR A N 1
ATOM 736 C CA . TYR A 1 97 ? 18.368 12.743 -1.201 1.00 80.44 97 TYR A CA 1
ATOM 737 C C . TYR A 1 97 ? 17.197 11.756 -1.105 1.00 80.44 97 TYR A C 1
ATOM 739 O O . TYR A 1 97 ? 17.255 10.794 -0.341 1.00 80.44 97 TYR A O 1
ATOM 747 N N . ASP A 1 98 ? 16.137 11.973 -1.884 1.00 79.94 98 ASP A N 1
ATOM 748 C CA . ASP A 1 98 ? 14.996 11.079 -1.949 1.00 79.94 98 ASP A CA 1
ATOM 749 C C . ASP A 1 98 ? 15.329 9.812 -2.751 1.00 79.94 98 ASP A C 1
ATOM 751 O O . ASP A 1 98 ? 15.169 9.713 -3.974 1.00 79.94 98 ASP A O 1
ATOM 755 N N . GLU A 1 99 ? 15.734 8.778 -2.020 1.00 81.75 99 GLU A N 1
ATOM 756 C CA . GLU A 1 99 ? 15.952 7.427 -2.541 1.00 81.75 99 GLU A CA 1
ATOM 757 C C . GLU A 1 99 ? 14.652 6.730 -2.979 1.00 81.75 99 GLU A C 1
ATOM 759 O O . GLU A 1 99 ? 14.681 5.606 -3.488 1.00 81.75 99 GLU A O 1
ATOM 764 N N . GLY A 1 100 ? 13.508 7.424 -2.929 1.00 85.00 100 GLY A N 1
ATOM 765 C CA . GLY A 1 100 ? 12.218 6.937 -3.413 1.00 85.00 100 GLY A CA 1
ATOM 766 C C . GLY A 1 100 ? 11.606 5.917 -2.477 1.00 85.00 100 GLY A C 1
ATOM 767 O O . GLY A 1 100 ? 10.702 5.187 -2.875 1.00 85.00 100 GLY A O 1
ATOM 768 N N . ALA A 1 101 ? 12.097 5.847 -1.242 1.00 90.00 101 ALA A N 1
ATOM 769 C CA . ALA A 1 101 ? 11.498 5.029 -0.213 1.00 90.00 101 ALA A CA 1
ATOM 770 C C . ALA A 1 101 ? 10.143 5.623 0.185 1.00 90.00 101 ALA A C 1
ATOM 772 O O . ALA A 1 101 ? 10.024 6.831 0.420 1.00 90.00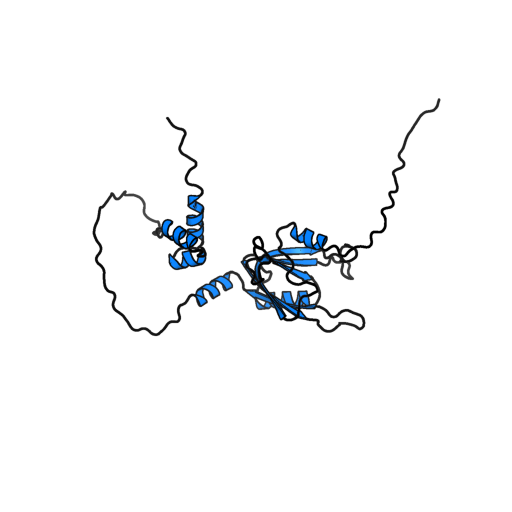 101 ALA A O 1
ATOM 773 N N . ARG A 1 102 ? 9.109 4.789 0.280 1.00 93.12 102 ARG A N 1
ATOM 774 C CA . ARG A 1 102 ? 7.760 5.203 0.689 1.00 93.12 102 ARG A CA 1
ATOM 775 C C . ARG A 1 102 ? 7.134 4.172 1.614 1.00 93.12 102 ARG A C 1
ATOM 777 O O . ARG A 1 102 ? 7.404 2.987 1.483 1.00 93.12 102 ARG A O 1
ATOM 784 N N . SER A 1 103 ? 6.261 4.611 2.509 1.00 93.94 103 SER A N 1
ATOM 785 C CA . SER A 1 103 ? 5.540 3.733 3.435 1.00 93.94 103 SER A CA 1
ATOM 786 C C . SER A 1 103 ? 4.065 3.611 3.066 1.00 93.94 103 SER A C 1
ATOM 788 O O . SER A 1 103 ? 3.410 4.591 2.693 1.00 93.94 103 SER A O 1
ATOM 790 N N . ILE A 1 104 ? 3.524 2.400 3.205 1.00 96.00 104 ILE A N 1
ATOM 791 C CA . ILE A 1 104 ? 2.103 2.088 3.038 1.00 96.00 104 ILE A CA 1
ATOM 792 C C . ILE A 1 104 ? 1.527 1.653 4.381 1.00 96.00 104 ILE A C 1
ATOM 794 O O . ILE A 1 104 ? 1.880 0.600 4.909 1.00 96.00 104 ILE A O 1
ATOM 798 N N . TYR A 1 105 ? 0.602 2.456 4.902 1.00 93.81 105 TYR A N 1
ATOM 799 C CA . TYR A 1 105 ? -0.113 2.184 6.145 1.00 93.81 105 TYR A CA 1
ATOM 800 C C . TYR A 1 105 ? -1.396 1.407 5.853 1.00 93.81 105 TYR A C 1
ATOM 802 O O . TYR A 1 105 ? -2.203 1.791 4.999 1.00 93.81 105 TYR A O 1
ATOM 810 N N . ILE A 1 106 ? -1.583 0.299 6.562 1.00 94.56 106 ILE A N 1
ATOM 811 C CA . ILE A 1 106 ? -2.711 -0.613 6.392 1.00 94.56 106 ILE A CA 1
ATOM 812 C C . ILE A 1 106 ? -3.322 -0.881 7.759 1.00 94.56 106 ILE A C 1
ATOM 814 O O . ILE A 1 106 ? -2.691 -1.506 8.611 1.00 94.56 106 ILE A O 1
ATOM 818 N N . HIS A 1 107 ? -4.574 -0.477 7.954 1.00 92.38 107 HIS A N 1
ATOM 819 C CA . HIS A 1 107 ? -5.275 -0.808 9.185 1.00 92.38 107 HIS A CA 1
ATOM 820 C C . HIS A 1 107 ? -5.477 -2.315 9.322 1.00 92.38 107 HIS A C 1
ATOM 822 O O . HIS A 1 107 ? -5.906 -2.985 8.381 1.00 92.38 107 HIS A O 1
ATOM 828 N N . GLY A 1 108 ? -5.244 -2.867 10.514 1.00 90.75 108 GLY A N 1
ATOM 829 C CA . GLY A 1 108 ? -5.476 -4.287 10.803 1.00 90.75 108 GLY A CA 1
ATOM 830 C C . GLY A 1 108 ? -6.943 -4.637 11.047 1.00 90.75 108 GLY A C 1
ATOM 831 O O . GLY A 1 108 ? -7.239 -5.600 11.757 1.00 90.75 108 GLY A O 1
ATOM 832 N N . TRP A 1 109 ? -7.879 -3.881 10.467 1.00 89.38 109 TRP A N 1
ATOM 833 C CA . TRP A 1 109 ? -9.316 -4.156 10.487 1.00 89.38 109 TRP A CA 1
ATOM 834 C C . TRP A 1 109 ? -10.030 -3.548 9.271 1.00 89.38 109 TRP A C 1
ATOM 836 O O . TRP A 1 109 ? -9.514 -2.666 8.590 1.00 89.38 109 TRP A O 1
ATOM 846 N N . GLY A 1 110 ? -1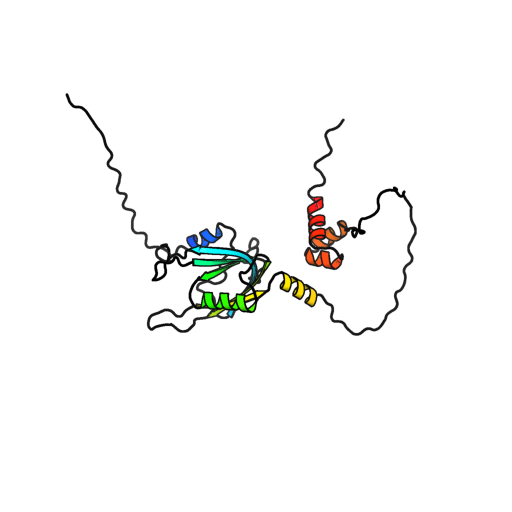1.267 -3.996 9.037 1.00 91.38 110 GLY A N 1
ATOM 847 C CA . GLY A 1 110 ? -12.159 -3.428 8.026 1.00 91.38 110 GLY A CA 1
ATOM 848 C C . GLY A 1 110 ? -11.757 -3.730 6.579 1.00 91.38 110 GLY A C 1
ATOM 849 O O . GLY A 1 110 ? -10.926 -4.594 6.304 1.00 91.38 110 GLY A O 1
ATOM 850 N N . ALA A 1 111 ? -12.364 -2.984 5.652 1.00 93.00 111 ALA A N 1
ATOM 851 C CA . ALA A 1 111 ? -12.269 -3.239 4.215 1.00 93.00 111 ALA A CA 1
ATOM 852 C C . ALA A 1 111 ? -10.834 -3.161 3.662 1.00 93.00 111 ALA A C 1
ATOM 854 O O . ALA A 1 111 ? -10.500 -3.880 2.721 1.00 93.00 111 ALA A O 1
ATOM 855 N N . GLN A 1 112 ? -9.971 -2.330 4.256 1.00 95.12 112 GLN A N 1
ATOM 856 C CA . GLN A 1 112 ? -8.572 -2.217 3.841 1.00 95.12 112 GLN A CA 1
ATOM 857 C C . GLN A 1 112 ? -7.791 -3.511 4.124 1.00 95.12 112 GLN A C 1
ATOM 859 O O . GLN A 1 112 ? -7.097 -4.017 3.240 1.00 95.12 112 GLN A O 1
ATOM 864 N N . LEU A 1 113 ? -7.956 -4.096 5.317 1.00 95.12 113 LEU A N 1
ATOM 865 C CA . LEU A 1 113 ? -7.345 -5.385 5.646 1.00 95.12 113 LEU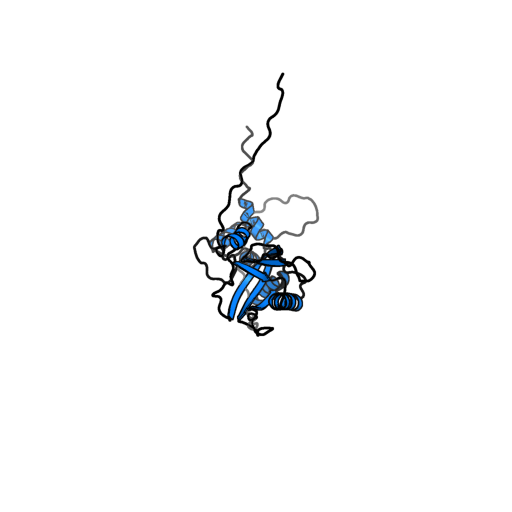 A CA 1
ATOM 866 C C . LEU A 1 113 ? -7.879 -6.510 4.757 1.00 95.12 113 LEU A C 1
ATOM 868 O O . LEU A 1 113 ? -7.122 -7.397 4.359 1.00 95.12 113 LEU A O 1
ATOM 872 N N . ASP A 1 114 ? -9.175 -6.493 4.450 1.00 95.69 114 ASP A N 1
ATOM 873 C CA . ASP A 1 114 ? -9.788 -7.501 3.586 1.00 95.69 114 ASP A CA 1
ATOM 874 C C . ASP A 1 114 ? -9.216 -7.446 2.165 1.00 95.69 114 ASP A C 1
ATOM 876 O O . ASP A 1 114 ? -8.890 -8.496 1.602 1.00 95.69 114 ASP A O 1
ATOM 880 N N . ALA A 1 115 ? -9.010 -6.241 1.619 1.00 97.38 115 ALA A N 1
ATOM 881 C CA . ALA A 1 115 ? -8.342 -6.034 0.335 1.00 97.38 115 ALA A CA 1
ATOM 882 C C . ALA A 1 115 ? -6.889 -6.532 0.357 1.00 97.38 115 ALA A C 1
ATOM 884 O O . ALA A 1 115 ? -6.462 -7.240 -0.555 1.00 97.38 115 ALA A O 1
ATOM 885 N N . TYR A 1 116 ? -6.145 -6.229 1.422 1.00 97.12 116 TYR A N 1
ATOM 886 C CA . TYR A 1 116 ? -4.766 -6.690 1.589 1.00 97.12 116 TYR A CA 1
ATOM 887 C C . TYR A 1 116 ? -4.680 -8.223 1.656 1.00 97.12 116 TYR A C 1
ATOM 889 O O . TYR A 1 116 ? -3.933 -8.853 0.908 1.00 97.12 116 TYR A O 1
ATOM 897 N N . ARG A 1 117 ? -5.526 -8.859 2.476 1.00 97.06 117 ARG A N 1
ATOM 898 C CA . ARG A 1 117 ? -5.606 -10.325 2.566 1.00 97.06 117 ARG A CA 1
ATOM 899 C C . ARG A 1 117 ? -6.042 -10.960 1.250 1.00 97.06 117 ARG A C 1
ATOM 901 O O . ARG A 1 117 ? -5.583 -12.052 0.922 1.00 97.06 117 ARG A O 1
ATOM 908 N N . LEU A 1 118 ? -6.946 -10.321 0.507 1.00 97.31 118 LEU A N 1
ATOM 909 C CA . LEU A 1 118 ? -7.356 -10.788 -0.815 1.00 97.31 118 LEU A CA 1
ATOM 910 C C . LEU A 1 118 ? -6.176 -10.788 -1.789 1.00 97.31 118 LEU A C 1
ATOM 912 O O . LEU A 1 118 ? -5.985 -11.783 -2.484 1.00 97.31 118 LEU A O 1
ATOM 916 N N . ALA A 1 119 ? -5.379 -9.722 -1.812 1.00 97.56 119 ALA A N 1
ATOM 917 C CA . ALA A 1 119 ? -4.186 -9.624 -2.646 1.00 97.56 119 ALA A CA 1
ATOM 918 C C . ALA A 1 119 ? -3.165 -10.717 -2.323 1.00 97.56 119 ALA A C 1
ATOM 920 O O . ALA A 1 119 ? -2.683 -11.403 -3.219 1.00 97.56 119 ALA A O 1
ATOM 921 N N . MET A 1 120 ? -2.913 -10.950 -1.035 1.00 96.12 120 MET A N 1
ATOM 922 C CA . MET A 1 120 ? -2.032 -12.025 -0.584 1.00 96.12 120 MET A CA 1
ATOM 923 C C . MET A 1 120 ? -2.524 -13.409 -1.024 1.00 96.12 120 MET A C 1
ATOM 925 O O . MET A 1 120 ? -1.745 -14.202 -1.547 1.00 96.12 120 MET A O 1
ATOM 929 N N . ARG A 1 121 ? -3.832 -13.685 -0.888 1.00 96.81 121 ARG A N 1
ATOM 930 C CA . ARG A 1 121 ? -4.434 -14.935 -1.382 1.00 96.81 121 ARG A CA 1
ATOM 931 C C . ARG A 1 121 ? -4.287 -15.082 -2.896 1.00 96.81 121 ARG A C 1
ATOM 933 O O . ARG A 1 121 ? -3.959 -16.171 -3.351 1.00 96.81 121 ARG A O 1
ATOM 940 N N . LYS A 1 122 ? -4.512 -14.009 -3.666 1.00 95.06 122 LYS A N 1
ATOM 941 C CA . LYS A 1 122 ? -4.335 -14.002 -5.131 1.00 95.06 122 LYS A CA 1
ATOM 942 C C . LYS A 1 122 ? -2.888 -14.293 -5.534 1.00 95.06 122 LYS A C 1
ATOM 944 O O . LYS A 1 122 ? -2.670 -15.023 -6.490 1.00 95.06 122 LYS A O 1
ATOM 949 N N . ALA A 1 123 ? -1.928 -13.759 -4.786 1.00 93.12 123 ALA A N 1
ATOM 950 C CA . ALA A 1 123 ? -0.503 -13.987 -5.001 1.00 93.12 123 ALA A CA 1
ATOM 951 C C . ALA A 1 123 ? 0.004 -15.327 -4.431 1.00 93.12 123 ALA A C 1
ATOM 953 O O . ALA A 1 123 ? 1.171 -15.665 -4.604 1.00 93.12 123 ALA A O 1
ATOM 954 N N . GLY A 1 124 ? -0.842 -16.090 -3.727 1.00 93.88 124 GLY A N 1
ATOM 955 C CA . GLY A 1 124 ? -0.444 -17.347 -3.091 1.00 93.88 124 GLY A CA 1
ATOM 956 C C . GLY A 1 124 ? 0.558 -17.175 -1.942 1.00 93.88 124 GLY A C 1
ATOM 957 O O . GLY A 1 124 ? 1.307 -18.105 -1.647 1.00 93.88 124 GLY A O 1
ATOM 958 N N . ILE A 1 125 ? 0.593 -16.004 -1.294 1.00 92.19 125 ILE A N 1
ATOM 959 C CA . ILE A 1 125 ? 1.519 -15.703 -0.192 1.00 92.19 125 ILE A CA 1
ATOM 960 C C . ILE A 1 125 ? 0.798 -15.572 1.151 1.00 92.19 125 ILE A C 1
ATOM 962 O O . ILE A 1 125 ? -0.303 -15.035 1.246 1.00 92.19 125 ILE A O 1
ATOM 966 N N . ASN A 1 126 ? 1.467 -16.002 2.223 1.00 89.00 126 ASN A N 1
ATOM 967 C CA . ASN A 1 126 ? 0.966 -15.854 3.597 1.00 89.00 126 ASN A CA 1
ATOM 968 C C . ASN A 1 126 ? 1.453 -14.578 4.292 1.00 89.00 126 ASN A C 1
ATOM 970 O O . ASN A 1 126 ? 0.890 -14.197 5.313 1.00 89.00 126 ASN A O 1
ATOM 974 N N . ARG A 1 127 ? 2.506 -13.942 3.770 1.00 89.19 127 ARG A N 1
ATOM 975 C CA . ARG A 1 127 ? 3.004 -12.614 4.154 1.00 89.19 127 ARG A CA 1
ATOM 976 C C . ARG A 1 127 ? 3.930 -12.098 3.045 1.00 89.19 127 ARG A C 1
ATOM 978 O O . ARG A 1 127 ? 4.662 -12.935 2.508 1.00 89.19 127 ARG A O 1
ATOM 985 N N . PRO A 1 128 ? 3.930 -10.794 2.727 1.00 92.44 128 PRO A N 1
ATOM 986 C CA . PRO A 1 128 ? 4.974 -10.220 1.892 1.00 92.44 128 PRO A CA 1
ATOM 987 C C . PRO A 1 128 ? 6.320 -10.296 2.614 1.00 92.44 128 PRO A C 1
ATOM 989 O O . PRO A 1 128 ? 6.390 -10.231 3.847 1.00 92.44 128 PRO A O 1
ATOM 992 N N . LYS A 1 129 ? 7.382 -10.485 1.843 1.00 91.12 129 LYS A N 1
ATOM 993 C CA . LYS A 1 129 ? 8.764 -10.549 2.315 1.00 91.12 129 LYS A CA 1
ATOM 994 C C . LYS A 1 129 ? 9.591 -9.449 1.651 1.00 91.12 129 LYS A C 1
ATOM 996 O O . LYS A 1 129 ? 9.218 -8.994 0.570 1.00 91.12 129 LYS A O 1
ATOM 1001 N N . PRO A 1 130 ? 10.729 -9.064 2.253 1.00 90.94 130 PRO A N 1
ATOM 1002 C CA . PRO A 1 130 ? 11.698 -8.222 1.570 1.00 90.94 130 PRO A CA 1
ATOM 1003 C C . PRO A 1 130 ? 12.041 -8.786 0.182 1.00 90.94 130 PRO A C 1
ATOM 1005 O O . PRO A 1 130 ? 12.294 -9.986 0.057 1.00 90.94 130 PRO A O 1
ATOM 1008 N N . GLY A 1 131 ? 12.008 -7.935 -0.842 1.00 86.50 131 GLY A N 1
ATOM 1009 C CA . GLY A 1 131 ? 12.216 -8.297 -2.247 1.00 86.50 131 GLY A CA 1
ATOM 1010 C C . GLY A 1 131 ? 10.940 -8.581 -3.051 1.00 86.50 131 GLY A C 1
ATOM 1011 O O . GLY A 1 131 ? 10.975 -8.490 -4.275 1.00 86.50 131 GLY A O 1
ATOM 1012 N N . ASP A 1 132 ? 9.802 -8.877 -2.412 1.00 94.00 132 ASP A N 1
ATOM 1013 C CA . ASP A 1 132 ? 8.532 -8.994 -3.139 1.00 94.00 132 ASP A CA 1
ATOM 1014 C C . ASP A 1 132 ? 8.144 -7.637 -3.740 1.00 94.00 132 ASP A C 1
ATOM 1016 O O . ASP A 1 132 ? 8.371 -6.588 -3.135 1.00 94.00 132 ASP A O 1
ATOM 1020 N N . ARG A 1 133 ? 7.505 -7.633 -4.910 1.00 95.81 133 ARG A N 1
ATOM 1021 C CA . ARG A 1 133 ? 6.965 -6.409 -5.506 1.00 95.81 133 ARG A CA 1
ATOM 1022 C C . ARG A 1 133 ? 5.522 -6.216 -5.077 1.00 95.81 133 ARG A C 1
ATOM 1024 O O . ARG A 1 133 ? 4.716 -7.141 -5.154 1.00 95.81 133 ARG A O 1
ATOM 1031 N N . MET A 1 134 ? 5.194 -5.007 -4.648 1.00 97.62 134 MET A N 1
ATOM 1032 C CA . MET A 1 134 ? 3.860 -4.618 -4.217 1.00 97.62 134 MET A CA 1
ATOM 1033 C C . MET A 1 134 ? 3.354 -3.470 -5.080 1.00 97.62 134 MET A C 1
ATOM 1035 O O . MET A 1 134 ? 4.080 -2.508 -5.324 1.00 97.62 134 MET A O 1
ATOM 1039 N N . ARG A 1 135 ? 2.085 -3.547 -5.483 1.00 98.44 135 ARG A N 1
ATOM 1040 C CA . ARG A 1 135 ? 1.328 -2.414 -6.021 1.00 98.44 135 ARG A CA 1
ATOM 1041 C C . ARG A 1 135 ? 0.183 -2.090 -5.078 1.00 98.44 135 ARG A C 1
ATOM 1043 O O . ARG A 1 135 ? -0.536 -2.990 -4.647 1.00 98.44 135 ARG A O 1
ATOM 1050 N N . ALA A 1 136 ? 0.010 -0.815 -4.762 1.00 98.31 136 ALA A N 1
ATOM 1051 C CA . ALA A 1 136 ? -1.100 -0.321 -3.963 1.00 98.31 136 ALA A CA 1
ATOM 1052 C C . ALA A 1 136 ? -1.833 0.777 -4.720 1.00 98.31 136 ALA A C 1
ATOM 1054 O O . ALA A 1 136 ? -1.207 1.692 -5.249 1.00 98.31 136 ALA A O 1
ATOM 1055 N N . THR A 1 137 ? -3.160 0.717 -4.733 1.00 98.44 137 THR A N 1
ATOM 1056 C CA . THR A 1 137 ? -4.004 1.708 -5.402 1.00 98.44 137 THR A CA 1
ATOM 1057 C C . THR A 1 137 ? -5.105 2.174 -4.462 1.00 98.44 137 THR A C 1
ATOM 1059 O O . THR A 1 137 ? -5.861 1.363 -3.923 1.00 98.44 137 THR A O 1
ATOM 1062 N N . TYR A 1 138 ? -5.240 3.487 -4.288 1.00 97.94 138 TYR A N 1
ATOM 1063 C CA . TYR A 1 138 ? -6.384 4.070 -3.594 1.00 97.94 138 TYR A CA 1
ATOM 1064 C C . TYR A 1 138 ? -7.586 4.124 -4.540 1.00 97.94 138 TYR A C 1
ATOM 1066 O O . TYR A 1 138 ? -7.509 4.688 -5.629 1.00 97.94 138 TYR A O 1
ATOM 1074 N N . LYS A 1 139 ? -8.713 3.523 -4.151 1.00 97.00 139 LYS A N 1
ATOM 1075 C CA . LYS A 1 139 ? -9.915 3.395 -4.997 1.00 97.00 139 LYS A CA 1
ATOM 1076 C C . LYS A 1 139 ? -10.985 4.445 -4.690 1.00 97.00 139 LYS A C 1
ATOM 1078 O O . LYS A 1 139 ? -12.000 4.481 -5.377 1.00 97.00 139 LYS A O 1
ATOM 1083 N N . GLY A 1 140 ? -10.760 5.296 -3.691 1.00 93.25 140 GLY A N 1
ATOM 1084 C CA . GLY A 1 140 ? -11.727 6.287 -3.226 1.00 93.25 140 GLY A CA 1
ATOM 1085 C C . GLY A 1 140 ? -12.508 5.835 -1.996 1.00 93.25 140 GLY A C 1
ATOM 1086 O O . GLY A 1 140 ? -12.074 4.959 -1.247 1.00 93.25 140 GLY A O 1
ATOM 1087 N N . LEU A 1 141 ? -13.660 6.463 -1.774 1.00 92.62 141 LEU A N 1
ATOM 1088 C CA . LEU A 1 141 ? -14.538 6.166 -0.645 1.00 92.62 141 LEU A CA 1
ATOM 1089 C C . LEU A 1 141 ? -15.543 5.065 -1.001 1.00 92.62 141 LEU A C 1
ATOM 1091 O O . LEU A 1 141 ? -16.102 5.044 -2.096 1.00 92.62 141 LEU A O 1
ATOM 1095 N N . GLY A 1 142 ? -15.780 4.156 -0.058 1.00 90.50 142 GLY A N 1
ATOM 1096 C CA . GLY A 1 142 ? -16.849 3.163 -0.127 1.00 90.50 142 GLY A CA 1
ATOM 1097 C C . GLY A 1 142 ? -18.199 3.723 0.329 1.00 90.50 142 GLY A C 1
ATOM 1098 O O . GLY A 1 142 ? -18.394 4.930 0.457 1.00 90.50 142 GLY A O 1
ATOM 1099 N N . GLN A 1 143 ? -19.145 2.831 0.624 1.00 88.94 143 GLN A N 1
ATOM 1100 C CA . GLN A 1 143 ? -20.413 3.226 1.239 1.00 88.94 143 GLN A CA 1
ATOM 1101 C C . GLN A 1 143 ? -20.290 3.244 2.772 1.00 88.94 143 GLN A C 1
ATOM 1103 O O . GLN A 1 143 ? -19.712 2.314 3.342 1.00 88.94 143 GLN A O 1
ATOM 1108 N N . PRO A 1 144 ? -20.838 4.263 3.461 1.00 89.25 144 PRO A N 1
ATOM 1109 C CA . PRO A 1 144 ? -20.967 4.243 4.912 1.00 89.25 144 PRO A CA 1
ATOM 1110 C C . PRO A 1 144 ? -21.742 3.013 5.383 1.00 89.25 144 PRO A C 1
ATOM 1112 O O . PRO A 1 144 ? -22.823 2.717 4.880 1.00 89.25 144 PRO A O 1
ATOM 1115 N N . ILE A 1 145 ? -21.215 2.322 6.391 1.00 84.12 145 ILE A N 1
ATOM 1116 C CA . ILE A 1 145 ? -21.851 1.113 6.939 1.00 84.12 145 ILE A CA 1
ATOM 1117 C C . ILE A 1 145 ? -23.074 1.424 7.820 1.00 84.12 145 ILE A C 1
ATOM 1119 O O . ILE A 1 145 ? -23.869 0.533 8.103 1.00 84.12 145 ILE A O 1
ATOM 1123 N N . ALA A 1 146 ? -23.229 2.675 8.266 1.00 84.81 146 ALA A N 1
ATOM 1124 C CA . ALA A 1 146 ? -24.412 3.162 8.971 1.00 84.81 146 ALA A CA 1
ATOM 1125 C C . ALA A 1 146 ? -24.555 4.684 8.819 1.00 84.81 146 ALA A C 1
ATOM 1127 O O . ALA A 1 146 ? -23.588 5.393 8.528 1.00 84.81 146 ALA A O 1
ATOM 1128 N N . ARG A 1 147 ? -25.766 5.200 9.060 1.00 86.56 147 ARG A N 1
ATOM 1129 C CA . ARG A 1 147 ? -26.042 6.643 9.037 1.00 86.56 147 ARG A CA 1
ATOM 1130 C C . ARG A 1 147 ? -25.205 7.357 10.104 1.00 86.56 147 ARG A C 1
ATOM 1132 O O . ARG A 1 147 ? -25.265 6.988 11.272 1.00 86.56 147 ARG A O 1
ATOM 1139 N N . GLY A 1 148 ? -24.472 8.394 9.702 1.00 84.62 148 GLY A N 1
ATOM 1140 C CA . GLY A 1 148 ? -23.607 9.175 10.596 1.00 84.62 148 GLY A CA 1
ATOM 1141 C C . GLY A 1 148 ? -22.194 8.613 10.778 1.00 84.62 148 GLY A C 1
ATOM 1142 O O . GLY A 1 148 ? -21.398 9.238 11.468 1.00 84.62 148 GLY A O 1
ATOM 1143 N N . LEU A 1 149 ? -21.860 7.478 10.153 1.00 84.69 149 LEU A N 1
ATOM 1144 C CA . LEU A 1 149 ? -20.480 6.999 10.072 1.00 84.69 149 LEU A CA 1
ATOM 1145 C C . LEU A 1 149 ? -19.809 7.492 8.790 1.00 84.69 149 LEU A C 1
ATOM 1147 O O . LEU A 1 149 ? -20.464 7.689 7.765 1.00 84.69 149 LEU A O 1
ATOM 1151 N N . SER A 1 150 ? -18.492 7.671 8.848 1.00 84.56 150 SER A N 1
ATOM 1152 C CA . SER A 1 150 ? -17.693 7.994 7.672 1.00 84.56 150 SER A CA 1
ATOM 1153 C C . SER A 1 150 ? -17.653 6.815 6.696 1.00 84.56 150 SER A C 1
ATOM 1155 O O . SER A 1 150 ? -17.668 5.642 7.081 1.00 84.56 150 SER A O 1
ATOM 1157 N N . ALA A 1 151 ? -17.612 7.136 5.402 1.00 88.44 151 ALA A N 1
ATOM 1158 C CA . ALA A 1 151 ? -17.337 6.151 4.369 1.00 88.44 151 ALA A CA 1
ATOM 1159 C C . ALA A 1 151 ? -15.900 5.617 4.531 1.00 88.44 151 ALA A C 1
ATOM 1161 O O . ALA A 1 151 ? -14.978 6.416 4.721 1.00 88.44 151 ALA A O 1
ATOM 1162 N N . PRO A 1 152 ? -15.675 4.295 4.443 1.00 89.06 152 PRO A N 1
ATOM 1163 C CA . PRO A 1 152 ? -14.331 3.744 4.536 1.00 89.06 152 PRO A CA 1
ATOM 1164 C C . PRO A 1 152 ? -13.512 4.100 3.290 1.00 89.06 152 PRO A C 1
ATOM 1166 O O . PRO A 1 152 ? -14.028 4.063 2.171 1.00 89.06 152 PRO A O 1
ATOM 1169 N N . LYS A 1 153 ? -12.219 4.387 3.473 1.00 92.50 153 LYS A N 1
ATOM 1170 C CA . LYS A 1 153 ? -11.263 4.443 2.361 1.00 92.50 153 LYS A CA 1
ATOM 1171 C C . LYS A 1 153 ? -11.075 3.033 1.791 1.00 92.50 153 LYS A C 1
ATOM 1173 O O . LYS A 1 153 ? -10.831 2.084 2.538 1.00 92.50 153 LYS A O 1
ATOM 1178 N N . MET A 1 154 ? -11.196 2.905 0.476 1.00 95.62 154 MET A N 1
ATOM 1179 C CA . MET A 1 154 ? -11.074 1.642 -0.246 1.00 95.62 154 MET A CA 1
ATOM 1180 C C . MET A 1 154 ? -9.728 1.571 -0.954 1.00 95.62 154 MET A C 1
ATOM 1182 O O . MET A 1 154 ? -9.286 2.539 -1.572 1.00 95.62 154 MET A O 1
ATOM 1186 N N . TYR A 1 155 ? -9.102 0.402 -0.897 1.00 97.94 155 TYR A N 1
ATOM 1187 C CA . TYR A 1 155 ? -7.799 0.152 -1.497 1.00 97.94 155 TYR A CA 1
ATOM 1188 C C . TYR A 1 155 ? -7.816 -1.151 -2.282 1.00 97.94 155 TYR A C 1
ATOM 1190 O O . TYR A 1 155 ? -8.609 -2.053 -2.013 1.00 97.94 155 TYR A O 1
ATOM 1198 N N . GLU A 1 156 ? -6.911 -1.237 -3.242 1.00 98.19 156 GLU A N 1
ATOM 1199 C CA . GLU A 1 156 ? -6.571 -2.449 -3.967 1.00 98.19 156 GLU A CA 1
ATOM 1200 C C . GLU A 1 156 ? -5.072 -2.686 -3.826 1.00 98.19 156 GLU A C 1
ATOM 1202 O O . GLU A 1 156 ? -4.284 -1.739 -3.847 1.00 98.19 156 GLU A O 1
ATOM 1207 N N . TYR A 1 157 ? -4.693 -3.949 -3.655 1.00 98.38 157 TYR A N 1
ATOM 1208 C CA . TYR A 1 157 ? -3.304 -4.356 -3.518 1.00 98.38 157 TYR A CA 1
ATOM 1209 C C . TYR A 1 157 ? -3.008 -5.514 -4.459 1.00 98.38 157 TYR A C 1
ATOM 1211 O O . TYR A 1 157 ? -3.882 -6.341 -4.739 1.00 98.38 157 TYR A O 1
ATOM 1219 N N . GLU A 1 158 ? -1.760 -5.600 -4.893 1.00 98.06 158 GLU A N 1
ATOM 1220 C CA . GLU A 1 158 ? -1.226 -6.718 -5.659 1.00 98.06 158 GLU A CA 1
ATOM 1221 C C . GLU A 1 158 ? 0.186 -7.027 -5.187 1.00 98.06 158 GLU A C 1
ATOM 1223 O O . GLU A 1 158 ? 0.934 -6.122 -4.815 1.00 98.06 158 GLU A O 1
ATOM 1228 N N . PHE A 1 159 ? 0.534 -8.311 -5.211 1.00 96.56 159 PHE A N 1
ATOM 1229 C CA . PHE A 1 159 ? 1.854 -8.796 -4.841 1.00 96.56 159 PHE A CA 1
ATOM 1230 C C . PHE A 1 159 ? 2.385 -9.723 -5.925 1.00 96.56 159 PHE A C 1
ATOM 1232 O O . PHE A 1 159 ? 1.670 -10.612 -6.389 1.00 96.56 159 PHE A O 1
ATOM 1239 N N . THR A 1 160 ? 3.655 -9.545 -6.261 1.00 93.81 160 THR A N 1
ATOM 1240 C CA . THR A 1 160 ? 4.434 -10.460 -7.091 1.00 93.81 160 THR A CA 1
ATOM 1241 C C . THR A 1 160 ? 5.635 -10.891 -6.272 1.00 93.81 160 THR A C 1
ATOM 1243 O O . THR A 1 160 ? 6.368 -10.046 -5.760 1.00 93.81 160 THR A O 1
ATOM 1246 N N . ARG A 1 161 ? 5.829 -12.198 -6.111 1.00 90.12 161 ARG A N 1
ATOM 1247 C CA . ARG A 1 161 ? 6.948 -12.713 -5.323 1.00 90.12 161 ARG A CA 1
ATOM 1248 C C . ARG A 1 161 ? 8.275 -12.426 -6.010 1.00 90.12 161 ARG A C 1
ATOM 1250 O O . ARG A 1 161 ? 8.316 -12.406 -7.237 1.00 90.12 161 ARG A O 1
ATOM 1257 N N . LEU A 1 162 ? 9.352 -12.269 -5.245 1.00 82.38 162 LEU A N 1
ATOM 1258 C CA . LEU A 1 162 ? 10.692 -12.057 -5.809 1.00 82.38 162 LEU A CA 1
ATOM 1259 C C . LEU A 1 162 ? 11.069 -13.108 -6.880 1.00 82.38 162 LEU A C 1
ATOM 1261 O O . LEU A 1 162 ? 11.513 -12.738 -7.963 1.00 82.38 162 LEU A O 1
ATOM 1265 N N . ASP A 1 163 ? 10.800 -14.398 -6.630 1.00 78.50 163 ASP A N 1
ATOM 1266 C CA . ASP A 1 163 ? 11.057 -15.493 -7.587 1.00 78.50 163 ASP A CA 1
ATOM 1267 C C . ASP A 1 163 ? 10.250 -15.354 -8.888 1.00 78.50 163 ASP A C 1
ATOM 1269 O O . ASP A 1 163 ? 10.697 -15.757 -9.964 1.00 78.50 163 ASP A O 1
ATOM 1273 N N . ASP A 1 164 ? 9.059 -14.762 -8.803 1.00 77.31 164 ASP A N 1
ATOM 1274 C CA . ASP A 1 164 ? 8.239 -14.449 -9.965 1.00 77.31 164 ASP A CA 1
ATOM 1275 C C . ASP A 1 164 ? 8.730 -13.171 -10.675 1.00 77.31 164 ASP A C 1
ATOM 1277 O O . ASP A 1 164 ? 8.743 -13.143 -11.905 1.00 77.31 164 ASP A O 1
ATOM 1281 N N . VAL A 1 165 ? 9.183 -12.146 -9.941 1.00 68.88 165 VAL A N 1
ATOM 1282 C CA . VAL A 1 165 ? 9.749 -10.900 -10.500 1.00 68.88 165 VAL A CA 1
ATOM 1283 C C . VAL A 1 165 ? 10.972 -11.194 -11.368 1.00 68.88 165 VAL A C 1
ATOM 1285 O O . VAL A 1 165 ? 11.019 -10.729 -12.507 1.00 68.88 165 VAL A O 1
ATOM 1288 N N . ASP A 1 166 ? 11.911 -12.009 -10.881 1.00 71.31 166 ASP A N 1
ATOM 1289 C CA . ASP A 1 166 ? 13.107 -12.396 -11.643 1.00 71.31 166 ASP A CA 1
ATOM 1290 C C . ASP A 1 166 ? 12.739 -13.166 -12.920 1.00 71.31 166 ASP A C 1
ATOM 1292 O O . ASP A 1 166 ? 13.300 -12.925 -13.992 1.00 71.31 166 ASP A O 1
ATOM 1296 N N . ARG A 1 167 ? 11.733 -14.051 -12.846 1.00 65.00 167 ARG A N 1
ATOM 1297 C CA . ARG A 1 167 ? 11.235 -14.787 -14.017 1.00 65.00 167 ARG A CA 1
ATOM 1298 C C . ARG A 1 167 ? 10.604 -13.857 -15.055 1.00 65.00 167 ARG A C 1
ATOM 1300 O O . ARG A 1 167 ? 10.851 -14.035 -16.245 1.00 65.00 167 ARG A O 1
ATOM 1307 N N . PHE A 1 168 ? 9.797 -12.882 -14.633 1.00 62.06 168 PHE A N 1
ATOM 1308 C CA . PHE A 1 168 ? 9.199 -11.909 -15.552 1.00 62.06 168 PHE A CA 1
ATOM 1309 C C . PHE A 1 168 ? 10.257 -10.995 -16.178 1.00 62.06 168 PHE A C 1
ATOM 1311 O O . PHE A 1 168 ? 10.204 -10.758 -17.382 1.00 62.06 168 PHE A O 1
ATOM 1318 N N . ALA A 1 169 ? 11.259 -10.562 -15.407 1.00 66.12 169 ALA A N 1
ATOM 1319 C CA . ALA A 1 169 ? 12.387 -9.796 -15.932 1.00 66.12 169 ALA A CA 1
ATOM 1320 C C . ALA A 1 169 ? 13.200 -10.596 -16.969 1.00 66.12 169 ALA A C 1
ATOM 1322 O O . ALA A 1 169 ? 13.585 -10.052 -18.000 1.00 66.12 169 ALA A O 1
ATOM 1323 N N . MET A 1 170 ? 13.403 -11.901 -16.753 1.00 59.78 170 MET A N 1
ATOM 1324 C CA . MET A 1 170 ? 14.049 -12.781 -17.739 1.00 59.78 170 MET A CA 1
ATOM 1325 C C . MET A 1 170 ? 13.192 -13.036 -18.989 1.00 59.78 170 MET A C 1
ATOM 1327 O O . MET A 1 170 ? 13.743 -13.256 -20.067 1.00 59.78 170 MET A O 1
ATOM 1331 N N . GLN A 1 171 ? 11.861 -13.008 -18.872 1.00 58.00 171 GLN A N 1
ATOM 1332 C CA . GLN A 1 171 ? 10.963 -13.188 -20.014 1.00 58.00 171 GLN A CA 1
ATOM 1333 C C . GLN A 1 171 ? 10.876 -11.932 -20.896 1.00 58.00 171 GLN A C 1
ATOM 1335 O O . GLN A 1 171 ? 10.800 -12.062 -22.116 1.00 58.00 171 GLN A O 1
ATOM 1340 N N . ASP A 1 172 ? 10.968 -10.738 -20.304 1.00 56.28 172 ASP A N 1
ATOM 1341 C CA . ASP A 1 172 ? 11.027 -9.463 -21.038 1.00 56.28 172 ASP A CA 1
ATOM 1342 C C . ASP A 1 172 ? 12.391 -9.246 -21.733 1.00 56.28 172 ASP A C 1
ATOM 1344 O O . ASP A 1 172 ? 12.495 -8.532 -22.726 1.00 56.28 172 ASP A O 1
ATOM 1348 N N . GLN A 1 173 ? 13.445 -9.932 -21.267 1.00 53.75 173 GLN A N 1
ATOM 1349 C CA . GLN A 1 173 ? 14.778 -9.924 -21.887 1.00 53.75 173 GLN A CA 1
ATOM 1350 C C . GLN A 1 173 ? 14.969 -10.947 -23.019 1.00 53.75 173 GLN A C 1
ATOM 1352 O O . GLN A 1 173 ? 16.060 -11.019 -23.594 1.00 53.75 173 GLN A O 1
ATOM 1357 N N . GLN A 1 174 ? 13.948 -11.726 -23.398 1.00 42.12 174 GLN A N 1
ATOM 1358 C CA . GLN A 1 174 ? 14.033 -12.490 -24.643 1.00 42.12 174 GLN A CA 1
ATOM 1359 C C . GLN A 1 174 ? 13.856 -11.528 -25.831 1.00 42.12 174 GLN A C 1
ATOM 1361 O O . GLN A 1 174 ? 12.776 -10.954 -25.981 1.00 42.12 174 GLN A O 1
ATOM 1366 N N . PRO A 1 175 ? 14.864 -11.346 -26.713 1.00 51.28 175 PRO A N 1
ATOM 1367 C CA . PRO A 1 175 ? 14.641 -10.600 -27.944 1.00 51.28 175 PRO A CA 1
ATOM 1368 C C . PRO A 1 175 ? 13.497 -11.275 -28.715 1.00 51.28 175 PRO A C 1
ATOM 1370 O O . PRO A 1 175 ? 13.420 -12.511 -28.711 1.00 51.28 175 PRO A O 1
ATOM 1373 N N . PRO A 1 176 ? 12.609 -10.517 -29.385 1.00 43.75 176 PRO A N 1
ATOM 1374 C CA . PRO A 1 176 ? 11.585 -11.124 -30.217 1.00 43.75 176 PRO A CA 1
ATOM 1375 C C . PRO A 1 176 ? 12.287 -12.039 -31.219 1.00 43.75 176 PRO A C 1
ATOM 1377 O O . PRO A 1 176 ? 13.133 -11.598 -32.004 1.00 43.75 176 PRO A O 1
ATOM 1380 N N . SER A 1 177 ? 11.967 -13.330 -31.153 1.00 43.12 177 SER A N 1
ATOM 1381 C CA . SER A 1 177 ? 12.446 -14.350 -32.078 1.00 43.12 177 SER A CA 1
ATOM 1382 C C . SER A 1 177 ? 11.847 -14.059 -33.453 1.00 43.12 177 SER A C 1
ATOM 1384 O O . SER A 1 177 ? 10.826 -14.600 -33.865 1.00 43.12 177 SER A O 1
ATOM 1386 N N . SER A 1 178 ? 12.488 -13.138 -34.165 1.00 40.59 178 SER A N 1
ATOM 1387 C CA . SER A 1 178 ? 12.321 -12.971 -35.597 1.00 40.59 178 SER A CA 1
ATOM 1388 C C . SER A 1 178 ? 12.913 -14.204 -36.279 1.00 40.59 178 SER A C 1
ATOM 1390 O O . SER A 1 178 ? 13.971 -14.708 -35.901 1.00 40.59 178 SER A O 1
ATOM 1392 N N . GLY A 1 179 ? 12.149 -14.749 -37.226 1.00 40.06 179 GLY A N 1
ATOM 1393 C CA . GLY A 1 179 ? 12.402 -16.038 -37.852 1.00 40.06 179 GLY A CA 1
ATOM 1394 C C . GLY A 1 179 ? 13.841 -16.219 -38.333 1.00 40.06 179 GLY A C 1
ATOM 1395 O O . GLY A 1 179 ? 14.445 -15.332 -38.935 1.00 40.06 179 GLY A O 1
ATOM 1396 N N . GLN A 1 180 ? 14.356 -17.423 -38.088 1.00 41.72 180 GLN A N 1
ATOM 1397 C CA . GLN A 1 180 ? 15.620 -17.921 -38.609 1.00 41.72 180 GLN A CA 1
ATOM 1398 C C . GLN A 1 180 ? 15.750 -17.640 -40.112 1.00 41.72 180 GLN A C 1
ATOM 1400 O O . GLN A 1 180 ? 15.050 -18.226 -40.938 1.00 41.72 180 GLN A O 1
ATOM 1405 N N . LYS A 1 181 ? 16.737 -16.824 -40.478 1.00 35.59 181 LYS A N 1
ATOM 1406 C CA . LYS A 1 181 ? 17.522 -17.059 -41.688 1.00 35.59 181 LYS A CA 1
ATOM 1407 C C . LYS A 1 181 ? 18.985 -17.132 -41.288 1.00 35.59 181 LYS A C 1
ATOM 1409 O O . LYS A 1 181 ? 19.535 -16.194 -40.723 1.00 35.59 181 LYS A O 1
ATOM 1414 N N . ALA A 1 182 ? 19.569 -18.296 -41.550 1.00 45.12 182 ALA A N 1
ATOM 1415 C CA . ALA A 1 182 ? 20.973 -18.588 -41.344 1.00 45.12 182 ALA A CA 1
ATOM 1416 C C . ALA A 1 182 ? 21.847 -17.555 -42.069 1.00 45.12 182 ALA A C 1
ATOM 1418 O O . ALA A 1 182 ? 21.681 -17.337 -43.270 1.00 45.12 182 ALA A O 1
ATOM 1419 N N . GLN A 1 183 ? 22.792 -16.953 -41.350 1.00 36.28 183 GLN A N 1
ATOM 1420 C CA . GLN A 1 183 ? 23.929 -16.267 -41.950 1.00 36.28 183 GLN A CA 1
ATOM 1421 C C . GLN A 1 183 ? 25.218 -16.797 -41.330 1.00 36.28 183 GLN A C 1
ATOM 1423 O O . GLN A 1 183 ? 25.372 -16.899 -40.114 1.00 36.28 183 GLN A O 1
ATOM 1428 N N . SER A 1 184 ? 26.087 -17.220 -42.237 1.00 35.97 184 SER A N 1
ATOM 1429 C CA . SER A 1 184 ? 27.328 -17.941 -42.026 1.00 35.97 184 SER A CA 1
ATOM 1430 C C . SER A 1 184 ? 28.319 -17.159 -41.168 1.00 35.97 184 SER A C 1
ATOM 1432 O O . SER A 1 184 ? 28.556 -15.973 -41.389 1.00 35.97 184 SER A O 1
ATOM 1434 N N . ALA A 1 185 ? 28.932 -17.864 -40.219 1.00 29.45 185 ALA A N 1
ATOM 1435 C CA . ALA A 1 185 ? 30.028 -17.372 -39.403 1.00 29.45 185 ALA A CA 1
ATOM 1436 C C . ALA A 1 185 ? 31.289 -17.176 -40.261 1.00 29.45 185 ALA A C 1
ATOM 1438 O O . ALA A 1 185 ? 31.817 -18.133 -40.829 1.00 29.45 185 ALA A O 1
ATOM 1439 N N . TYR A 1 186 ? 31.789 -15.942 -40.322 1.00 32.81 186 TYR A N 1
ATOM 1440 C CA . TYR A 1 186 ? 33.155 -15.665 -40.753 1.00 32.81 186 TYR A CA 1
ATOM 1441 C C . TYR A 1 186 ? 34.091 -15.873 -39.562 1.00 32.81 186 TYR A C 1
ATOM 1443 O O . TYR A 1 186 ? 33.970 -15.220 -38.529 1.00 32.81 186 TYR A O 1
ATOM 1451 N N . GLN A 1 187 ? 35.007 -16.824 -39.720 1.00 38.34 187 GLN A N 1
ATOM 1452 C CA . GLN A 1 187 ? 36.107 -17.098 -38.804 1.00 38.34 187 GLN A CA 1
ATOM 1453 C C . GLN A 1 187 ? 37.163 -15.995 -38.944 1.00 38.34 187 GLN A C 1
ATOM 1455 O O . GLN A 1 187 ? 37.641 -15.737 -40.049 1.00 38.34 187 GLN A O 1
ATOM 1460 N N . GLN A 1 188 ? 37.554 -15.373 -37.831 1.00 34.50 188 GLN A N 1
ATOM 1461 C CA . GLN A 1 188 ? 38.783 -14.583 -37.750 1.00 34.50 188 GLN A CA 1
ATOM 1462 C C . GLN A 1 188 ? 39.883 -15.413 -37.060 1.00 34.50 188 GLN A C 1
ATOM 1464 O O . GLN A 1 188 ? 39.597 -16.102 -36.078 1.00 34.50 188 GLN A O 1
ATOM 1469 N N . PRO A 1 189 ? 41.124 -15.398 -37.580 1.00 38.56 189 PRO A N 1
ATOM 1470 C CA . PRO A 1 189 ? 42.194 -16.291 -37.143 1.00 38.56 189 PRO A CA 1
ATOM 1471 C C . PRO A 1 189 ? 42.794 -15.896 -35.786 1.00 38.56 189 PRO A C 1
ATOM 1473 O O . PRO A 1 189 ? 43.087 -14.729 -35.529 1.00 38.56 189 PRO A O 1
ATOM 1476 N N . GLN A 1 190 ? 43.027 -16.905 -34.941 1.00 34.22 190 GLN A N 1
ATOM 1477 C CA . GLN A 1 190 ? 43.766 -16.798 -33.683 1.00 34.22 190 GLN A CA 1
ATOM 1478 C C . GLN A 1 190 ? 45.265 -16.602 -33.953 1.00 34.22 190 GLN A C 1
ATOM 1480 O O . GLN A 1 190 ? 45.883 -17.403 -34.656 1.00 34.22 190 GLN A O 1
ATOM 1485 N N . GLN A 1 191 ? 45.860 -15.564 -33.360 1.00 36.47 191 GLN A N 1
ATOM 1486 C CA . GLN A 1 191 ? 47.312 -15.426 -33.256 1.00 36.47 191 GLN A CA 1
ATOM 1487 C C . GLN A 1 191 ? 47.821 -16.108 -31.983 1.00 36.47 191 GLN A C 1
ATOM 1489 O O . GLN A 1 191 ? 47.296 -15.914 -30.888 1.00 36.47 191 GLN A O 1
ATOM 1494 N N . ALA A 1 192 ? 48.848 -16.932 -32.180 1.00 37.69 192 ALA A N 1
ATOM 1495 C CA . ALA A 1 192 ? 49.565 -17.697 -31.176 1.00 37.69 192 ALA A CA 1
ATOM 1496 C C . ALA A 1 192 ? 50.456 -16.809 -30.292 1.00 37.69 192 ALA A C 1
ATOM 1498 O O . ALA A 1 192 ? 51.083 -15.872 -30.783 1.00 37.69 192 ALA A O 1
ATOM 1499 N N . GLY A 1 193 ? 50.596 -17.173 -29.015 1.00 28.80 193 GLY A N 1
ATOM 1500 C CA . GLY A 1 193 ? 51.597 -16.568 -28.142 1.00 28.80 193 GLY A CA 1
ATOM 1501 C C . GLY A 1 193 ? 51.669 -17.181 -26.744 1.00 28.80 193 GLY A C 1
ATOM 1502 O O . GLY A 1 193 ? 50.793 -16.943 -25.927 1.00 28.80 193 GLY A O 1
ATOM 1503 N N . TYR A 1 194 ? 52.772 -17.904 -26.510 1.00 30.23 194 TYR A N 1
ATOM 1504 C CA . TYR A 1 194 ? 53.465 -18.209 -25.242 1.00 30.23 194 TYR A CA 1
ATOM 1505 C C . TYR A 1 194 ? 52.769 -19.079 -24.173 1.00 30.23 194 TYR A C 1
ATOM 1507 O O . TYR A 1 194 ? 51.897 -18.661 -23.417 1.00 30.23 194 TYR A O 1
ATOM 1515 N N . ALA A 1 195 ? 53.298 -20.303 -24.064 1.00 39.94 195 ALA A N 1
ATOM 1516 C CA . ALA A 1 195 ? 53.106 -21.258 -22.982 1.00 39.94 195 ALA A CA 1
ATOM 1517 C C . ALA A 1 195 ? 53.899 -20.871 -21.718 1.00 39.94 195 ALA A C 1
ATOM 1519 O O . ALA A 1 195 ? 55.041 -20.424 -21.822 1.00 39.94 195 ALA A O 1
ATOM 1520 N N . GLN A 1 196 ? 53.317 -21.128 -20.542 1.00 31.94 196 GLN A N 1
ATOM 1521 C CA . GLN A 1 196 ? 53.981 -21.205 -19.230 1.00 31.94 196 GLN A CA 1
ATOM 1522 C C . GLN A 1 196 ? 53.295 -22.305 -18.375 1.00 31.94 196 GLN A C 1
ATOM 1524 O O . GLN A 1 196 ? 52.179 -22.712 -18.707 1.00 31.94 196 GLN A O 1
ATOM 1529 N N . PRO A 1 197 ? 53.985 -22.878 -17.367 1.00 40.88 197 PRO A N 1
ATOM 1530 C CA . PRO A 1 197 ? 54.028 -24.324 -17.137 1.00 40.88 197 PRO A CA 1
ATOM 1531 C C . PRO A 1 197 ? 52.826 -24.901 -16.381 1.00 40.88 197 PRO A C 1
ATOM 1533 O O . PRO A 1 197 ? 52.298 -24.311 -15.442 1.00 40.88 197 PRO A O 1
ATOM 1536 N N . VAL A 1 198 ? 52.451 -26.121 -16.768 1.00 31.86 198 VAL A N 1
ATOM 1537 C CA . VAL A 1 198 ? 51.466 -26.956 -16.074 1.00 31.86 198 VAL A CA 1
ATOM 1538 C C . VAL A 1 198 ? 52.049 -27.493 -14.763 1.00 31.86 198 VAL A C 1
ATOM 1540 O O . VAL A 1 198 ? 53.011 -28.258 -14.758 1.00 31.86 198 VAL A O 1
ATOM 1543 N N . SER A 1 199 ? 51.445 -27.096 -13.646 1.00 33.38 199 SER A N 1
ATOM 1544 C CA . SER A 1 199 ? 51.614 -27.747 -12.346 1.00 33.38 199 SER A CA 1
ATOM 1545 C C . SER A 1 199 ? 50.672 -28.954 -12.272 1.00 33.38 199 SER A C 1
ATOM 1547 O O . SER A 1 199 ? 49.464 -28.819 -12.468 1.00 33.38 199 SER A O 1
ATOM 1549 N N . LEU A 1 200 ? 51.237 -30.141 -12.039 1.00 34.25 200 LEU A N 1
ATOM 1550 C CA . LEU A 1 200 ? 50.511 -31.381 -11.764 1.00 34.25 200 LEU A CA 1
ATOM 1551 C C . LEU A 1 200 ? 49.908 -31.327 -10.348 1.00 34.25 200 LEU A C 1
ATOM 1553 O O . LEU A 1 200 ? 50.659 -31.240 -9.379 1.00 34.25 200 LEU A O 1
ATOM 1557 N N . GLY A 1 201 ? 48.588 -31.496 -10.208 1.00 32.16 201 GLY A N 1
ATOM 1558 C CA . GLY A 1 201 ? 47.996 -31.834 -8.910 1.00 32.16 201 GLY A CA 1
ATOM 1559 C C . GLY A 1 201 ? 46.477 -31.674 -8.782 1.00 32.16 201 GLY A C 1
ATOM 1560 O O . GLY A 1 201 ? 45.975 -30.560 -8.794 1.00 32.16 201 GLY A O 1
ATOM 1561 N N . VAL A 1 202 ? 45.815 -32.804 -8.496 1.00 32.00 202 VAL A N 1
ATOM 1562 C CA . VAL A 1 202 ? 44.457 -33.030 -7.939 1.00 32.00 202 VAL A CA 1
ATOM 1563 C C . VAL A 1 202 ? 43.247 -32.971 -8.907 1.00 32.00 202 VAL A C 1
ATOM 1565 O O . VAL A 1 202 ? 42.999 -31.946 -9.537 1.00 32.00 202 VAL A O 1
ATOM 1568 N N . PRO A 1 203 ? 42.442 -34.056 -9.020 1.00 37.72 203 PRO A N 1
ATOM 1569 C CA . PRO A 1 203 ? 41.231 -34.072 -9.834 1.00 37.72 203 PRO A CA 1
ATOM 1570 C C . PRO A 1 203 ? 40.026 -33.502 -9.070 1.00 37.72 203 PRO A C 1
ATOM 1572 O O . PRO A 1 203 ? 39.774 -33.878 -7.927 1.00 37.72 203 PRO A O 1
ATOM 1575 N N . GLY A 1 204 ? 39.234 -32.669 -9.749 1.00 39.22 204 GLY A N 1
ATOM 1576 C CA . GLY A 1 204 ? 37.857 -32.366 -9.354 1.00 39.22 204 GLY A CA 1
ATOM 1577 C C . GLY A 1 204 ? 37.597 -30.933 -8.900 1.00 39.22 204 GLY A C 1
ATOM 1578 O O . GLY A 1 204 ? 37.294 -30.710 -7.736 1.00 39.22 204 GLY A O 1
ATOM 1579 N N . GLN A 1 205 ? 37.601 -29.977 -9.831 1.00 32.84 205 GLN A N 1
ATOM 1580 C CA . GLN A 1 205 ? 36.803 -28.754 -9.698 1.00 32.84 205 GLN A CA 1
ATOM 1581 C C . GLN A 1 205 ? 36.180 -28.405 -11.060 1.00 32.84 205 GLN A C 1
ATOM 1583 O O . GLN A 1 205 ? 36.881 -28.459 -12.074 1.00 32.84 205 GLN A O 1
ATOM 1588 N N . PRO A 1 206 ? 34.873 -28.086 -11.124 1.00 36.19 206 PRO A N 1
ATOM 1589 C CA . PRO A 1 206 ? 34.274 -27.543 -12.335 1.00 36.19 206 PRO A CA 1
ATOM 1590 C C . PRO A 1 206 ? 34.979 -26.229 -12.682 1.00 36.19 206 PRO A C 1
ATOM 1592 O O . PRO A 1 206 ? 35.234 -25.410 -11.799 1.00 36.19 206 PRO A O 1
ATOM 1595 N N . ALA A 1 207 ? 35.317 -26.046 -13.960 1.00 39.56 207 ALA A N 1
ATOM 1596 C CA . ALA A 1 207 ? 35.926 -24.822 -14.460 1.00 39.56 207 ALA A CA 1
ATOM 1597 C C . ALA A 1 207 ? 35.032 -23.629 -14.093 1.00 39.56 207 ALA A C 1
ATOM 1599 O O . ALA A 1 207 ? 33.957 -23.456 -14.667 1.00 39.56 207 ALA A O 1
ATOM 1600 N N . GLN A 1 208 ? 35.450 -22.832 -13.108 1.00 41.62 208 GLN A N 1
ATOM 1601 C CA . GLN A 1 208 ? 34.766 -21.583 -12.820 1.00 41.62 208 GLN A CA 1
ATOM 1602 C C . GLN A 1 208 ? 35.006 -20.633 -14.000 1.00 41.62 208 GLN A C 1
ATOM 1604 O O . GLN A 1 208 ? 36.154 -20.499 -14.445 1.00 41.62 208 GLN A O 1
ATOM 1609 N N . PRO A 1 209 ? 33.950 -20.001 -14.541 1.00 49.12 209 PRO A N 1
ATOM 1610 C CA . PRO A 1 209 ? 34.111 -18.989 -15.570 1.00 49.12 209 PRO A CA 1
ATOM 1611 C C . PRO A 1 209 ? 35.038 -17.902 -15.025 1.00 49.12 209 PRO A C 1
ATOM 1613 O O . PRO A 1 209 ? 34.848 -17.414 -13.910 1.00 49.12 209 PRO A O 1
ATOM 1616 N N . ARG A 1 210 ? 36.090 -17.565 -15.779 1.00 54.25 210 ARG A N 1
ATOM 1617 C CA . ARG A 1 210 ? 36.990 -16.471 -15.404 1.00 54.25 210 ARG A CA 1
ATOM 1618 C C . ARG A 1 210 ? 36.175 -15.183 -15.414 1.00 54.25 210 ARG A C 1
ATOM 1620 O O . ARG A 1 210 ? 35.749 -14.733 -16.472 1.00 54.25 210 ARG A O 1
ATOM 1627 N N . VAL A 1 211 ? 35.936 -14.634 -14.230 1.00 58.66 211 VAL A N 1
ATOM 1628 C CA . VAL A 1 211 ? 35.222 -13.371 -14.046 1.00 58.66 211 VAL A CA 1
ATOM 1629 C C . VAL A 1 211 ? 36.140 -12.236 -14.495 1.00 58.66 211 VAL A C 1
ATOM 1631 O O . VAL A 1 211 ? 37.163 -11.983 -13.858 1.00 58.66 211 VAL A O 1
ATOM 1634 N N . ASP A 1 212 ? 35.798 -11.563 -15.594 1.00 68.44 212 ASP A N 1
ATOM 1635 C CA . ASP A 1 212 ? 36.540 -10.390 -16.063 1.00 68.44 212 ASP A CA 1
ATOM 1636 C C . ASP A 1 212 ? 36.097 -9.137 -15.290 1.00 68.44 212 ASP A C 1
ATOM 1638 O O . ASP A 1 212 ? 35.121 -8.455 -15.617 1.00 68.44 212 ASP A O 1
ATOM 1642 N N . VAL A 1 213 ? 36.818 -8.864 -14.203 1.00 67.44 213 VAL A N 1
ATOM 1643 C CA . VAL A 1 213 ? 36.533 -7.764 -13.271 1.00 67.44 213 VAL A CA 1
ATOM 1644 C C . VAL A 1 213 ? 36.667 -6.391 -13.942 1.00 67.44 213 VAL A C 1
ATOM 1646 O O . VAL A 1 213 ? 35.915 -5.474 -13.606 1.00 67.44 213 VAL A O 1
ATOM 1649 N N . GLN A 1 214 ? 37.570 -6.228 -14.918 1.00 73.38 214 GLN A N 1
ATOM 1650 C CA . GLN A 1 214 ? 37.737 -4.941 -15.604 1.00 73.38 214 GLN A CA 1
ATOM 1651 C C . GLN A 1 214 ? 36.507 -4.600 -16.444 1.00 73.38 214 GLN A C 1
ATOM 1653 O O . GLN A 1 214 ? 36.045 -3.456 -16.445 1.00 73.38 214 GLN A O 1
ATOM 1658 N N . GLN A 1 215 ? 35.926 -5.603 -17.099 1.00 72.62 215 GLN A N 1
ATOM 1659 C CA . GLN A 1 215 ? 34.726 -5.416 -17.901 1.00 72.62 215 GLN A CA 1
ATOM 1660 C C . GLN A 1 215 ? 33.497 -5.087 -17.037 1.00 72.62 215 GLN A C 1
ATOM 1662 O O . GLN A 1 215 ? 32.700 -4.222 -17.404 1.00 72.62 215 GLN A O 1
ATOM 1667 N N . ILE A 1 216 ? 33.386 -5.687 -15.846 1.00 72.69 216 ILE A N 1
ATOM 1668 C CA . ILE A 1 216 ? 32.343 -5.371 -14.852 1.00 72.69 216 ILE A CA 1
ATOM 1669 C C . ILE A 1 216 ? 32.417 -3.902 -14.410 1.00 72.69 216 ILE A C 1
ATOM 1671 O O . ILE A 1 216 ? 31.396 -3.214 -14.354 1.00 72.69 216 ILE A O 1
ATOM 1675 N N . LEU A 1 217 ? 33.622 -3.395 -14.134 1.00 69.75 217 LEU A N 1
ATOM 1676 C CA . LEU A 1 217 ? 33.821 -2.010 -13.697 1.00 69.75 217 LEU A CA 1
ATOM 1677 C C . LEU A 1 217 ? 33.502 -0.996 -14.800 1.00 69.75 217 LEU A C 1
ATOM 1679 O O . LEU A 1 217 ? 32.876 0.026 -14.518 1.00 69.75 217 LEU A O 1
ATOM 1683 N N . GLN A 1 218 ? 33.864 -1.286 -16.053 1.00 76.31 218 GLN A N 1
ATOM 1684 C CA . GLN A 1 218 ? 33.533 -0.418 -17.185 1.00 76.31 218 GLN A CA 1
ATOM 1685 C C . GLN A 1 218 ? 32.016 -0.304 -17.378 1.00 76.31 218 GLN A C 1
ATOM 1687 O O . GLN A 1 218 ? 31.498 0.782 -17.624 1.00 76.31 218 GLN A O 1
ATOM 1692 N N . LEU A 1 219 ? 31.291 -1.415 -17.229 1.00 73.19 219 LEU A N 1
ATOM 1693 C CA . LEU A 1 219 ? 29.837 -1.426 -17.365 1.00 73.19 219 LEU A CA 1
ATOM 1694 C C . LEU A 1 219 ? 29.148 -0.716 -16.191 1.00 73.19 219 LEU A C 1
ATOM 1696 O O . LEU A 1 219 ? 28.186 0.019 -16.411 1.00 73.19 219 LEU A O 1
ATOM 1700 N N . LYS A 1 220 ? 29.686 -0.839 -14.972 1.00 67.94 220 LYS A N 1
ATOM 1701 C CA . LYS A 1 220 ? 29.224 -0.066 -13.810 1.00 67.94 220 LYS A CA 1
ATOM 1702 C C . LYS 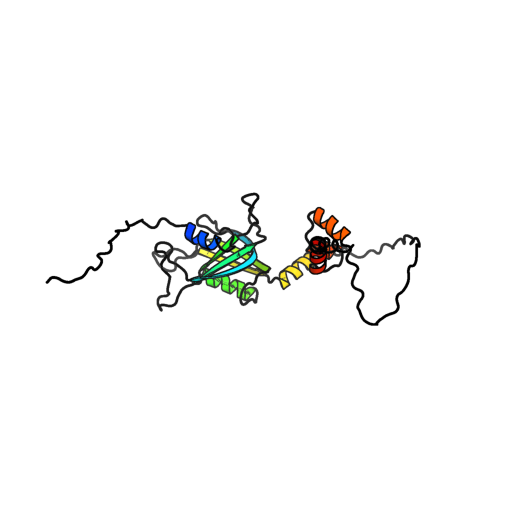A 1 220 ? 29.385 1.444 -14.026 1.00 67.94 220 LYS A C 1
ATOM 1704 O O . LYS A 1 220 ? 28.480 2.200 -13.694 1.00 67.94 220 LYS A O 1
ATOM 1709 N N . GLN A 1 221 ? 30.497 1.887 -14.621 1.00 74.81 221 GLN A N 1
ATOM 1710 C CA . GLN A 1 221 ? 30.719 3.304 -14.963 1.00 74.81 221 GLN A CA 1
ATOM 1711 C C . GLN A 1 221 ? 29.739 3.831 -16.021 1.00 74.81 221 GLN A C 1
ATOM 1713 O O . GLN A 1 221 ? 29.479 5.028 -16.080 1.00 74.81 221 GLN A O 1
ATOM 1718 N N . LEU A 1 222 ? 29.160 2.942 -16.831 1.00 76.94 222 LEU A N 1
ATOM 1719 C CA . LEU A 1 222 ? 28.095 3.264 -17.782 1.00 76.94 222 LEU A CA 1
ATOM 1720 C C . LEU A 1 222 ? 26.694 3.242 -17.135 1.00 76.94 222 LEU A C 1
ATOM 1722 O O . LEU A 1 222 ? 25.701 3.163 -17.854 1.00 76.94 222 LEU A O 1
ATOM 1726 N N . ASN A 1 223 ? 26.609 3.299 -15.797 1.00 66.75 223 ASN A N 1
ATOM 1727 C CA . ASN A 1 223 ? 25.377 3.220 -15.000 1.00 66.75 223 ASN A CA 1
ATOM 1728 C C . ASN A 1 223 ? 24.540 1.953 -15.250 1.00 66.75 223 ASN A C 1
ATOM 1730 O O . ASN A 1 223 ? 23.321 1.972 -15.089 1.00 66.75 223 ASN A O 1
ATOM 1734 N N . LYS A 1 224 ? 25.177 0.839 -15.630 1.00 73.25 224 LYS A N 1
ATOM 1735 C CA . LYS A 1 224 ? 24.486 -0.449 -15.768 1.00 73.25 224 LYS A CA 1
ATOM 1736 C C . LYS A 1 224 ? 24.337 -1.129 -14.416 1.00 73.25 224 LYS A C 1
ATOM 1738 O O . LYS A 1 224 ? 25.269 -1.141 -13.609 1.00 73.25 224 LYS A O 1
ATOM 1743 N N . SER A 1 225 ? 23.171 -1.721 -14.190 1.00 75.25 225 SER A N 1
ATOM 1744 C CA . SER A 1 225 ? 22.878 -2.462 -12.966 1.00 75.25 225 SER A CA 1
ATOM 1745 C C . SER A 1 225 ? 23.691 -3.769 -12.891 1.00 75.25 225 SER A C 1
ATOM 1747 O O . SER A 1 225 ? 24.014 -4.360 -13.927 1.00 75.25 225 SER A O 1
ATOM 1749 N N . PRO A 1 226 ? 24.016 -4.274 -11.685 1.00 69.94 226 PRO A N 1
ATOM 1750 C CA . PRO A 1 226 ? 24.688 -5.566 -11.514 1.00 69.94 226 PRO A CA 1
ATOM 1751 C C . PRO A 1 226 ? 23.982 -6.733 -12.221 1.00 69.94 226 PRO A C 1
ATOM 1753 O O . PRO A 1 226 ? 24.641 -7.655 -12.695 1.00 69.94 226 PRO A O 1
ATOM 1756 N N . GLN A 1 227 ? 22.655 -6.672 -12.331 1.00 74.81 227 GLN A N 1
ATOM 1757 C CA . GLN A 1 227 ? 21.814 -7.643 -13.027 1.00 74.81 227 GLN A CA 1
ATOM 1758 C C . GLN A 1 227 ? 22.044 -7.616 -14.541 1.00 74.81 227 GLN A C 1
ATOM 1760 O O . GLN A 1 227 ? 22.220 -8.663 -15.160 1.00 74.81 227 GLN A O 1
ATOM 1765 N N . GLU A 1 228 ? 22.107 -6.427 -15.142 1.00 71.50 228 GLU A N 1
ATOM 1766 C CA . GLU A 1 228 ? 22.426 -6.283 -16.566 1.00 71.50 228 GLU A CA 1
ATOM 1767 C C . GLU A 1 228 ? 23.857 -6.729 -16.865 1.00 71.50 228 GLU A C 1
ATOM 1769 O O . GLU A 1 228 ? 24.101 -7.395 -17.866 1.00 71.50 228 GLU A O 1
ATOM 1774 N N . ILE A 1 229 ? 24.804 -6.405 -15.983 1.00 70.12 229 ILE A N 1
ATOM 1775 C CA . ILE A 1 229 ? 26.205 -6.819 -16.123 1.00 70.12 229 ILE A CA 1
ATOM 1776 C C . ILE A 1 229 ? 26.325 -8.346 -16.044 1.00 70.12 229 ILE A C 1
ATOM 1778 O O . ILE A 1 229 ? 27.025 -8.952 -16.854 1.00 70.12 229 ILE A O 1
ATOM 1782 N N . ALA A 1 230 ? 25.607 -8.972 -15.109 1.00 71.69 230 ALA A N 1
ATOM 1783 C CA . ALA A 1 230 ? 25.534 -10.422 -14.965 1.00 71.69 230 ALA A CA 1
ATOM 1784 C C . ALA A 1 230 ? 24.985 -11.079 -16.241 1.00 71.69 230 ALA A C 1
ATOM 1786 O O . ALA A 1 230 ? 25.604 -11.999 -16.778 1.00 71.69 230 ALA A O 1
ATOM 1787 N N . GLY A 1 231 ? 23.894 -10.535 -16.790 1.00 71.94 231 GLY A N 1
ATOM 1788 C CA . GLY A 1 231 ? 23.323 -10.989 -18.058 1.00 71.94 231 GLY A CA 1
ATOM 1789 C C . GLY A 1 231 ? 24.268 -10.809 -19.252 1.00 71.94 231 GLY A C 1
ATOM 1790 O O . GLY A 1 231 ? 24.397 -11.713 -20.074 1.00 71.94 231 GLY A O 1
ATOM 1791 N N . MET A 1 232 ? 24.979 -9.680 -19.330 1.00 67.56 232 MET A N 1
ATOM 1792 C CA . MET A 1 232 ? 25.913 -9.382 -20.424 1.00 67.56 232 MET A CA 1
ATOM 1793 C C . MET A 1 232 ? 27.157 -10.276 -20.415 1.00 67.56 232 MET A C 1
ATOM 1795 O O . MET A 1 232 ? 27.696 -10.576 -21.478 1.00 67.56 232 MET A O 1
ATOM 1799 N N . LEU A 1 233 ? 27.623 -10.678 -19.233 1.00 75.19 233 LEU A N 1
ATOM 1800 C CA . LEU A 1 233 ? 28.864 -11.438 -19.066 1.00 75.19 233 LEU A CA 1
ATOM 1801 C C . LEU A 1 233 ? 28.630 -12.932 -18.800 1.00 75.19 233 LEU A C 1
ATOM 1803 O O . LEU A 1 233 ? 29.592 -13.683 -18.656 1.00 75.19 233 LEU A O 1
ATOM 1807 N N . GLY A 1 234 ? 27.369 -13.376 -18.734 1.00 67.25 234 GLY A N 1
ATOM 1808 C CA . GLY A 1 234 ? 27.023 -14.755 -18.379 1.00 67.25 234 GLY A CA 1
ATOM 1809 C C . GLY A 1 234 ? 27.453 -15.125 -16.955 1.00 67.25 234 GLY A C 1
ATOM 1810 O O . GLY A 1 234 ? 27.781 -16.280 -16.685 1.00 67.25 234 GLY A O 1
ATOM 1811 N N . LEU A 1 235 ? 27.495 -14.134 -16.065 1.00 73.19 235 LEU A N 1
ATOM 1812 C CA . LEU A 1 235 ? 27.897 -14.267 -14.668 1.00 73.19 235 LEU A CA 1
ATOM 1813 C C . LEU A 1 235 ? 26.669 -14.275 -13.760 1.00 73.19 235 LEU A C 1
ATOM 1815 O O . LEU A 1 235 ? 25.580 -13.868 -14.159 1.00 73.19 235 LEU A O 1
ATOM 1819 N N . THR A 1 236 ? 26.835 -14.704 -12.512 1.00 72.81 236 THR A N 1
ATOM 1820 C CA . THR A 1 236 ? 25.796 -14.504 -11.498 1.00 72.81 236 THR A CA 1
ATOM 1821 C C . THR A 1 236 ? 25.868 -13.087 -10.933 1.00 72.81 236 THR A C 1
ATOM 1823 O O . THR A 1 236 ? 26.937 -12.478 -10.861 1.00 72.81 236 THR A O 1
ATOM 1826 N N . VAL A 1 237 ? 24.731 -12.558 -10.475 1.00 71.56 237 VAL A N 1
ATOM 1827 C CA . VAL A 1 237 ? 24.677 -11.252 -9.791 1.00 71.56 237 VAL A CA 1
ATOM 1828 C C . VAL A 1 237 ? 25.627 -11.234 -8.591 1.00 71.56 237 VAL A C 1
ATOM 1830 O O . VAL A 1 237 ? 26.307 -10.242 -8.350 1.00 71.56 237 VAL A O 1
ATOM 1833 N N . GLU A 1 238 ? 25.751 -12.361 -7.892 1.00 67.94 238 GLU A N 1
ATOM 1834 C CA . GLU A 1 238 ? 26.669 -12.526 -6.766 1.00 67.94 238 GLU A CA 1
ATOM 1835 C C . GLU A 1 238 ? 28.144 -12.422 -7.190 1.00 67.94 238 GLU A C 1
ATOM 1837 O O . GLU A 1 238 ? 28.923 -11.758 -6.514 1.00 67.94 238 GLU A O 1
ATOM 1842 N N . GLN A 1 239 ? 28.526 -12.981 -8.345 1.00 67.94 239 GLN A N 1
ATOM 1843 C CA . GLN A 1 239 ? 29.873 -12.832 -8.913 1.00 67.94 239 GLN A CA 1
ATOM 1844 C C . GLN A 1 239 ? 30.160 -11.392 -9.347 1.00 67.94 239 GLN A C 1
ATOM 1846 O O . GLN A 1 239 ? 31.278 -10.911 -9.170 1.00 67.94 239 GLN A O 1
ATOM 1851 N N . VAL A 1 240 ? 29.160 -10.691 -9.886 1.00 71.56 240 VAL A N 1
ATOM 1852 C CA . VAL A 1 240 ? 29.285 -9.283 -10.284 1.00 71.56 240 VAL A CA 1
ATOM 1853 C C . VAL A 1 240 ? 29.419 -8.374 -9.070 1.00 71.56 240 VAL A C 1
ATOM 1855 O O . VAL A 1 240 ? 30.282 -7.497 -9.060 1.00 71.56 240 VAL A O 1
ATOM 1858 N N . ILE A 1 241 ? 28.615 -8.604 -8.030 1.00 70.25 241 ILE A N 1
ATOM 1859 C CA . ILE A 1 241 ? 28.731 -7.890 -6.759 1.00 70.25 241 ILE A CA 1
ATOM 1860 C C . ILE A 1 241 ? 30.103 -8.183 -6.154 1.00 70.25 241 ILE A C 1
ATOM 1862 O O . ILE A 1 241 ? 30.852 -7.242 -5.935 1.00 70.25 241 ILE A O 1
ATOM 1866 N N . ALA A 1 242 ? 30.490 -9.452 -5.996 1.00 68.75 242 ALA A N 1
ATOM 1867 C CA . ALA A 1 242 ? 31.782 -9.842 -5.428 1.00 68.75 242 ALA A CA 1
ATOM 1868 C C . ALA A 1 242 ? 32.984 -9.267 -6.197 1.00 68.75 242 ALA A C 1
ATOM 1870 O O . ALA A 1 242 ? 33.959 -8.853 -5.577 1.00 68.75 242 ALA A O 1
ATOM 1871 N N . ALA A 1 243 ? 32.918 -9.176 -7.527 1.00 69.88 243 ALA A N 1
ATOM 1872 C CA . ALA A 1 243 ? 33.941 -8.523 -8.343 1.00 69.88 243 ALA A CA 1
ATOM 1873 C C . ALA A 1 243 ? 33.951 -6.992 -8.176 1.00 69.88 243 ALA A C 1
ATOM 1875 O O . ALA A 1 243 ? 35.017 -6.379 -8.162 1.00 69.88 243 ALA A O 1
ATOM 1876 N N . ALA A 1 244 ? 32.779 -6.370 -8.019 1.00 65.19 244 ALA A N 1
ATOM 1877 C CA . ALA A 1 244 ? 32.638 -4.926 -7.851 1.00 65.19 244 ALA A CA 1
ATOM 1878 C C . ALA A 1 244 ? 32.993 -4.431 -6.433 1.00 65.19 244 ALA A C 1
ATOM 1880 O O . ALA A 1 244 ? 33.419 -3.284 -6.295 1.00 65.19 244 ALA A O 1
ATOM 1881 N N . THR A 1 245 ? 32.827 -5.258 -5.391 1.00 62.09 245 THR A N 1
ATOM 1882 C CA . THR A 1 245 ? 33.254 -4.969 -4.003 1.00 62.09 245 THR A CA 1
ATOM 1883 C C . THR A 1 245 ? 34.618 -5.561 -3.647 1.00 62.09 245 THR A C 1
ATOM 1885 O O . THR A 1 245 ? 35.283 -5.045 -2.751 1.00 62.09 245 THR A O 1
ATOM 1888 N N . GLY A 1 246 ? 35.074 -6.604 -4.344 1.00 55.12 246 GLY A N 1
ATOM 1889 C CA . GLY A 1 246 ? 36.320 -7.324 -4.058 1.00 55.12 246 GLY A CA 1
ATOM 1890 C C . GLY A 1 246 ? 37.609 -6.531 -4.293 1.00 55.12 246 GLY A C 1
ATOM 1891 O O . GLY A 1 246 ? 38.650 -6.921 -3.778 1.00 55.12 246 GLY A O 1
ATOM 1892 N N . GLN A 1 247 ? 37.565 -5.391 -4.994 1.00 48.84 247 GLN A N 1
ATOM 1893 C CA . GLN A 1 247 ? 38.713 -4.474 -5.091 1.00 48.84 247 GLN A CA 1
ATOM 1894 C C . GLN A 1 247 ? 38.771 -3.410 -3.983 1.00 48.84 247 GLN A C 1
ATOM 1896 O O . GLN A 1 247 ? 39.750 -2.675 -3.914 1.00 48.84 247 GLN A O 1
ATOM 1901 N N . ALA A 1 248 ? 37.790 -3.345 -3.073 1.00 41.22 248 ALA A N 1
ATOM 1902 C CA . ALA A 1 248 ? 37.871 -2.467 -1.899 1.00 41.22 248 ALA A CA 1
ATOM 1903 C C . ALA A 1 248 ? 38.608 -3.111 -0.703 1.00 41.22 248 ALA A C 1
ATOM 1905 O O . ALA A 1 248 ? 38.806 -2.462 0.318 1.00 41.22 248 ALA A O 1
ATOM 1906 N N . ARG A 1 249 ? 39.030 -4.379 -0.812 1.00 40.84 249 ARG A N 1
ATOM 1907 C CA . ARG A 1 249 ? 39.862 -5.077 0.183 1.00 40.84 249 ARG A CA 1
ATOM 1908 C C . ARG A 1 249 ? 40.974 -5.852 -0.514 1.00 40.84 249 ARG A C 1
ATOM 1910 O O . ARG A 1 249 ? 40.935 -7.071 -0.622 1.00 40.84 249 ARG A O 1
ATOM 1917 N N . GLY A 1 250 ? 41.949 -5.118 -1.029 1.00 38.84 250 GLY A N 1
ATOM 1918 C CA . GLY A 1 250 ? 43.130 -5.685 -1.677 1.00 38.84 250 GLY A CA 1
ATOM 1919 C C . GLY A 1 250 ? 44.353 -4.781 -1.576 1.00 38.84 250 GLY A C 1
ATOM 1920 O O . GLY A 1 250 ? 45.164 -4.769 -2.494 1.00 38.84 250 GLY A O 1
ATOM 1921 N N . SER A 1 251 ? 44.461 -3.988 -0.507 1.00 42.81 251 SER A N 1
ATOM 1922 C CA . SER A 1 251 ? 45.648 -3.175 -0.219 1.00 42.81 251 SER A CA 1
ATOM 1923 C C . SER A 1 251 ? 45.766 -2.827 1.269 1.00 42.81 251 SER A C 1
ATOM 1925 O O . SER A 1 251 ? 46.015 -1.680 1.605 1.00 42.81 251 SER A O 1
ATOM 1927 N N . GLU A 1 252 ? 45.561 -3.791 2.164 1.00 43.25 252 GLU A N 1
ATOM 1928 C CA . GLU A 1 252 ? 45.928 -3.665 3.585 1.00 43.25 252 GLU A CA 1
ATOM 1929 C C . GLU A 1 252 ? 46.376 -5.039 4.095 1.00 43.25 252 GLU A C 1
ATOM 1931 O O . GLU A 1 252 ? 45.671 -5.667 4.868 1.00 43.25 252 GLU A O 1
ATOM 1936 N N . ASP A 1 253 ? 47.488 -5.555 3.565 1.00 44.81 253 ASP A N 1
ATOM 1937 C CA . ASP A 1 253 ? 48.413 -6.427 4.311 1.00 44.81 253 ASP A CA 1
ATOM 1938 C C . ASP A 1 253 ? 49.641 -6.730 3.438 1.00 44.81 253 ASP A C 1
ATOM 1940 O O . ASP A 1 253 ? 49.623 -7.651 2.624 1.00 44.81 253 ASP A O 1
ATOM 1944 N N . ALA A 1 254 ? 50.668 -5.878 3.522 1.00 44.78 254 ALA A N 1
ATOM 1945 C CA . ALA A 1 254 ? 52.072 -6.206 3.228 1.00 44.78 254 ALA A CA 1
ATOM 1946 C C . ALA A 1 254 ? 52.944 -4.943 3.346 1.00 44.78 254 ALA A C 1
ATOM 1948 O O . ALA A 1 254 ? 53.451 -4.424 2.352 1.00 44.78 254 ALA A O 1
ATOM 1949 N N . SER A 1 255 ? 53.138 -4.441 4.563 1.00 45.16 255 SER A N 1
ATOM 1950 C CA . SER A 1 255 ? 54.285 -3.573 4.854 1.00 45.16 255 SER A CA 1
ATOM 1951 C C . SER A 1 255 ? 54.671 -3.659 6.329 1.00 45.16 255 SER A C 1
ATOM 1953 O O . SER A 1 255 ? 54.569 -2.678 7.055 1.00 45.16 255 SER A O 1
ATOM 1955 N N . ASP A 1 256 ? 55.090 -4.845 6.768 1.00 41.41 256 ASP A N 1
ATOM 1956 C CA . ASP A 1 256 ? 55.961 -4.985 7.938 1.00 41.41 256 ASP A CA 1
ATOM 1957 C C . ASP A 1 256 ? 56.753 -6.299 7.824 1.00 41.41 256 ASP A C 1
ATOM 1959 O O . ASP A 1 256 ? 56.362 -7.343 8.341 1.00 41.41 256 ASP A O 1
ATOM 1963 N N . ALA A 1 257 ? 57.819 -6.274 7.019 1.00 39.72 257 ALA A N 1
ATOM 1964 C CA . ALA A 1 257 ? 58.937 -7.210 7.118 1.00 39.72 257 ALA A CA 1
ATOM 1965 C C . ALA A 1 257 ? 60.124 -6.709 6.275 1.00 39.72 257 ALA A C 1
ATOM 1967 O O . ALA A 1 257 ? 60.051 -6.717 5.045 1.00 39.72 257 ALA A O 1
ATOM 1968 N N . PHE A 1 258 ? 61.212 -6.403 6.994 1.00 40.94 258 PHE A N 1
ATOM 1969 C CA . PHE A 1 258 ? 62.583 -6.045 6.583 1.00 40.94 258 PHE A CA 1
ATOM 1970 C C . PHE A 1 258 ? 62.880 -4.578 6.260 1.00 40.94 258 PHE A C 1
ATOM 1972 O O . PHE A 1 258 ? 62.438 -4.068 5.209 1.00 40.94 258 PHE A O 1
#

Foldseek 3Di:
DDDDDDDDDDDDDPDDDDQDDQPVVVVCVVVVPPADAAQDDPPDDAFDKKKFFFADKDKDFDADRRPRHGDADPVRHTWIKMKTKGAPMPDDAPDPPRSVIHIYIAGSDDQRVVQVVVQCVVQVHPDDDGQKMKMKGWRAFADAPDPPGGTDTHMHMHIHGNVRVVVVVVVVPPDPCDDDDDDDDDDDDDDDDDDDDDDDDDDDDDDDPPDPLVQLVVVVVVVDDLVVSCVVRVHDSVSSVCSVCVVVPDPPDDDDDD

pLDDT: mean 70.34, std 23.3, range [28.8, 98.44]

Radius of gyration: 29.97 Å; chains: 1; bounding box: 89×57×117 Å

Sequence (258 aa):
MFASNQGYGQQTSQQAQQTPEFDEDSIIDSLGRGGGKAFFNADSQPGATITGTVAEVHAYQAKDFQTGELQYSKSGKPKYDMVINLIDTDAPREDQYDEGARSIYIHGWGAQLDAYRLAMRKAGINRPKPGDRMRATYKGLGQPIARGLSAPKMYEYEFTRLDDVDRFAMQDQQPPSSGQKAQSAYQQPQQAGYAQPVSLGVPGQPAQPRVDVQQILQLKQLNKSPQEIAGMLGLTVEQVIAAATGQARGSEDASDAF